Protein AF-A0A084D9W0-F1 (afdb_monomer)

Mean predicted aligned error: 11.13 Å

Sequence (184 aa):
MERALTLFEQAVGSVPLTELTKAKGAAFVEFLLDLARGWSRKAAANHAACVASLANVAVKVDLLERNPLDLTLDKTIGAKSREPWTDDELRRMFGHLLFSGRMAEVPHWQDVEPSDGRALLLLLLPTGARIGEIAQLRKEDFQSRNGVTVIQIPTRAVTADQCGLRWPRNADGWRLPRQRDYRL

Nearest PDB structures (foldseek):
  1zu2-assembly1_A  TM=3.748E-01  e=5.321E+00  Arabidopsis thaliana

Structure (mmCIF, N/CA/C/O backbone):
data_AF-A0A084D9W0-F1
#
_entry.id   AF-A0A084D9W0-F1
#
loop_
_atom_site.group_PDB
_atom_site.id
_atom_site.type_symbol
_atom_site.label_atom_id
_atom_site.label_alt_id
_atom_site.label_comp_id
_atom_site.label_asym_id
_atom_site.label_entity_id
_atom_site.label_seq_id
_atom_site.pdbx_PDB_ins_code
_atom_site.Cartn_x
_atom_site.Cartn_y
_atom_site.Cartn_z
_atom_site.occupancy
_atom_site.B_iso_or_equiv
_atom_site.auth_seq_id
_atom_site.auth_comp_id
_atom_site.auth_asym_id
_atom_site.auth_atom_id
_atom_site.pdbx_PDB_model_num
ATOM 1 N N . MET A 1 1 ? -1.172 -5.698 -13.749 1.00 72.50 1 MET A N 1
ATOM 2 C CA . MET A 1 1 ? -0.041 -5.767 -14.698 1.00 72.50 1 MET A CA 1
ATOM 3 C C . MET A 1 1 ? -0.309 -4.887 -15.915 1.00 72.50 1 MET A C 1
ATOM 5 O O . MET A 1 1 ? 0.472 -3.974 -16.130 1.00 72.50 1 MET A O 1
ATOM 9 N N . GLU A 1 2 ? -1.434 -5.073 -16.623 1.00 86.88 2 GLU A N 1
ATOM 10 C CA . GLU A 1 2 ? -1.825 -4.285 -17.816 1.00 86.88 2 GLU A CA 1
ATOM 11 C C . GLU A 1 2 ? -1.632 -2.777 -17.669 1.00 86.88 2 GLU A C 1
ATOM 13 O O . GLU A 1 2 ? -0.939 -2.174 -18.474 1.00 86.88 2 GLU A O 1
ATOM 18 N N . ARG A 1 3 ? -2.133 -2.173 -16.583 1.00 90.56 3 ARG A N 1
ATOM 19 C CA . ARG A 1 3 ? -1.972 -0.730 -16.352 1.00 90.56 3 ARG A CA 1
ATOM 20 C C . ARG A 1 3 ? -0.515 -0.259 -16.420 1.00 90.56 3 ARG A C 1
ATOM 22 O O . ARG A 1 3 ? -0.263 0.821 -16.929 1.00 90.56 3 ARG A O 1
ATOM 29 N N . ALA A 1 4 ? 0.439 -1.028 -15.893 1.00 91.94 4 ALA A N 1
ATOM 30 C CA . ALA A 1 4 ? 1.850 -0.642 -15.937 1.00 91.94 4 ALA A CA 1
ATOM 31 C C . ALA A 1 4 ? 2.425 -0.742 -17.359 1.00 91.94 4 ALA A C 1
ATOM 33 O O . ALA A 1 4 ? 3.245 0.090 -17.732 1.00 91.94 4 ALA A O 1
ATOM 34 N N . LEU A 1 5 ? 1.958 -1.713 -18.149 1.00 92.56 5 LEU A N 1
ATOM 35 C CA . LEU A 1 5 ? 2.341 -1.869 -19.549 1.00 92.56 5 LEU A CA 1
ATOM 36 C C . LEU A 1 5 ? 1.771 -0.737 -20.413 1.00 92.56 5 LEU A C 1
ATOM 38 O O . LEU A 1 5 ? 2.519 -0.113 -21.150 1.00 92.56 5 LEU A O 1
ATOM 42 N N . THR A 1 6 ? 0.498 -0.375 -20.228 1.00 94.56 6 THR A N 1
ATOM 43 C CA . THR A 1 6 ? -0.101 0.787 -20.906 1.00 94.56 6 THR A CA 1
ATOM 44 C C . THR A 1 6 ? 0.665 2.076 -20.603 1.00 94.56 6 THR A C 1
ATOM 46 O O . THR A 1 6 ? 0.868 2.905 -21.482 1.00 94.56 6 THR A O 1
ATOM 49 N N . LEU A 1 7 ? 1.120 2.262 -19.359 1.00 94.94 7 LEU A N 1
ATOM 50 C CA . LEU A 1 7 ? 1.946 3.417 -18.996 1.00 94.94 7 LEU A CA 1
ATOM 51 C C . LEU A 1 7 ? 3.326 3.380 -19.661 1.00 94.94 7 LEU A C 1
ATOM 53 O O . LEU A 1 7 ? 3.843 4.428 -20.033 1.00 94.94 7 LEU A O 1
ATOM 57 N N . PHE A 1 8 ? 3.914 2.195 -19.812 1.00 94.94 8 PHE A N 1
ATOM 58 C CA . PHE A 1 8 ? 5.168 2.027 -20.539 1.00 94.94 8 PHE A CA 1
ATOM 59 C C . PHE A 1 8 ? 4.998 2.395 -22.016 1.00 94.94 8 PHE A C 1
ATOM 61 O O . PHE A 1 8 ? 5.751 3.211 -22.537 1.00 94.94 8 PHE A O 1
ATOM 68 N N . GLU A 1 9 ? 3.952 1.886 -22.664 1.00 95.69 9 GLU A N 1
ATOM 69 C CA . GLU A 1 9 ? 3.641 2.196 -24.062 1.00 95.69 9 GLU A CA 1
ATOM 70 C C . GLU A 1 9 ? 3.348 3.684 -24.283 1.00 95.69 9 GLU A C 1
ATOM 72 O O . GLU A 1 9 ? 3.775 4.252 -25.283 1.00 95.69 9 GLU A O 1
ATOM 77 N N . GLN A 1 10 ? 2.689 4.352 -23.332 1.00 95.38 10 GLN A N 1
ATOM 78 C CA . GLN A 1 10 ? 2.509 5.808 -23.374 1.00 95.38 10 GLN A CA 1
ATOM 79 C C . GLN A 1 10 ? 3.839 6.568 -23.321 1.00 95.38 10 GLN A C 1
ATOM 81 O O . GLN A 1 10 ? 3.955 7.628 -23.931 1.00 95.38 10 GLN A O 1
ATOM 86 N N . ALA A 1 11 ? 4.825 6.052 -22.586 1.00 94.88 11 ALA A N 1
ATOM 87 C CA . ALA A 1 11 ? 6.114 6.708 -22.410 1.00 94.88 11 ALA A CA 1
ATOM 88 C C . ALA A 1 11 ? 7.049 6.514 -23.609 1.00 94.88 11 ALA A C 1
ATOM 90 O O . ALA A 1 11 ? 7.777 7.431 -23.979 1.00 94.88 11 ALA A O 1
ATOM 91 N N . VAL A 1 12 ? 7.069 5.312 -24.192 1.00 95.00 12 VAL A N 1
ATOM 92 C CA . VAL A 1 12 ? 8.094 4.934 -25.179 1.00 95.00 12 VAL A CA 1
ATOM 93 C C . VAL A 1 12 ? 7.566 4.426 -26.516 1.00 95.00 12 VAL A C 1
ATOM 95 O O . VAL A 1 12 ? 8.379 4.172 -27.414 1.00 95.00 12 VAL A O 1
ATOM 98 N N . GLY A 1 13 ? 6.244 4.317 -26.654 1.00 93.31 13 GLY A N 1
ATOM 99 C CA . GLY A 1 13 ? 5.554 3.685 -27.774 1.00 93.31 13 GLY A CA 1
ATOM 100 C C . GLY A 1 13 ? 5.413 2.170 -27.612 1.00 93.31 13 GLY A C 1
ATOM 101 O O . GLY A 1 13 ? 5.880 1.576 -26.640 1.00 93.31 13 GLY A O 1
ATOM 102 N N . SER A 1 14 ? 4.782 1.532 -28.599 1.00 92.19 14 SER A N 1
ATOM 103 C CA . SER A 1 14 ? 4.826 0.075 -28.736 1.00 92.19 14 SER A CA 1
ATOM 104 C C . SER A 1 14 ? 6.216 -0.322 -29.237 1.00 92.19 14 SER A C 1
ATOM 106 O O . SER A 1 14 ? 6.618 0.083 -30.326 1.00 92.19 14 SER A O 1
ATOM 108 N N . VAL A 1 15 ? 6.973 -1.048 -28.412 1.00 89.25 15 VAL A N 1
ATOM 109 C CA . VAL A 1 15 ? 8.370 -1.415 -28.682 1.00 89.25 15 VAL A CA 1
ATOM 110 C C . VAL A 1 15 ? 8.488 -2.943 -28.691 1.00 89.25 15 VAL A C 1
ATOM 112 O O . VAL A 1 15 ? 8.136 -3.571 -27.688 1.00 89.25 15 VAL A O 1
ATOM 115 N N . PRO A 1 16 ? 8.989 -3.561 -29.777 1.00 90.12 16 PRO A N 1
ATOM 116 C CA . PRO A 1 16 ? 9.318 -4.983 -29.788 1.00 90.12 16 PRO A CA 1
ATOM 117 C C . PRO A 1 16 ? 10.345 -5.325 -28.704 1.00 90.12 16 PRO A C 1
ATOM 119 O O . PRO A 1 16 ? 11.242 -4.533 -28.419 1.00 90.12 16 PRO A O 1
ATOM 122 N N . LEU A 1 17 ? 10.280 -6.532 -28.132 1.00 88.62 17 LEU A N 1
ATOM 123 C CA . LEU A 1 17 ? 11.225 -6.952 -27.083 1.00 88.62 17 LEU A CA 1
ATOM 124 C C . LEU A 1 17 ? 12.694 -6.826 -27.523 1.00 88.62 17 LEU A C 1
ATOM 126 O O . LEU A 1 17 ? 13.537 -6.423 -26.727 1.00 88.62 17 LEU A O 1
ATOM 130 N N . THR A 1 18 ? 12.989 -7.089 -28.796 1.00 87.94 18 THR A N 1
ATOM 131 C CA . THR A 1 18 ? 14.333 -6.980 -29.389 1.00 87.94 18 THR A CA 1
ATOM 132 C C . THR A 1 18 ? 14.891 -5.556 -29.410 1.00 87.94 18 THR A C 1
ATOM 134 O O . THR A 1 18 ? 16.100 -5.375 -29.508 1.00 87.94 18 THR A O 1
ATOM 137 N N . GLU A 1 19 ? 14.032 -4.542 -29.304 1.00 91.19 19 GLU A N 1
ATOM 138 C CA . GLU A 1 19 ? 14.396 -3.119 -29.320 1.00 91.19 19 GLU A CA 1
ATOM 139 C C . GLU A 1 19 ? 14.356 -2.488 -27.920 1.00 91.19 19 GLU A C 1
ATOM 141 O O . GLU A 1 19 ? 14.479 -1.270 -27.748 1.00 91.19 19 GLU A O 1
ATOM 146 N N . LEU A 1 20 ? 14.187 -3.313 -26.886 1.00 92.94 20 LEU A N 1
ATOM 147 C CA . LEU A 1 20 ? 14.178 -2.859 -25.510 1.00 92.94 20 LEU A CA 1
ATOM 148 C C . LEU A 1 20 ? 15.593 -2.423 -25.101 1.00 92.94 20 LEU A C 1
ATOM 150 O O . LEU A 1 20 ? 16.541 -3.206 -25.102 1.00 92.94 20 LEU A O 1
ATOM 154 N N . THR A 1 21 ? 15.745 -1.156 -24.718 1.00 94.25 21 THR A N 1
ATOM 155 C CA . THR A 1 21 ? 17.044 -0.589 -24.332 1.00 94.25 21 THR A CA 1
ATOM 156 C C . THR A 1 21 ? 16.983 0.118 -22.985 1.00 94.25 21 THR A C 1
ATOM 158 O O . THR A 1 21 ? 15.919 0.530 -22.516 1.00 94.25 21 THR A O 1
ATOM 161 N N . LYS A 1 22 ? 18.160 0.340 -22.388 1.00 93.94 22 LYS A N 1
ATOM 162 C CA . LYS A 1 22 ? 18.320 1.169 -21.183 1.00 93.94 22 LYS A CA 1
ATOM 163 C C . LYS A 1 22 ? 17.725 2.568 -21.359 1.00 93.94 22 LYS A C 1
ATOM 165 O O . LYS A 1 22 ? 17.104 3.078 -20.435 1.00 93.94 22 LYS A O 1
ATOM 170 N N . ALA A 1 23 ? 17.862 3.159 -22.549 1.00 93.50 23 ALA A N 1
ATOM 171 C CA . ALA A 1 23 ? 17.319 4.481 -22.857 1.00 93.50 23 ALA A CA 1
ATOM 172 C C . ALA A 1 23 ? 15.785 4.508 -22.793 1.00 93.50 23 ALA A C 1
ATOM 174 O O . ALA A 1 23 ? 15.208 5.452 -22.261 1.00 93.50 23 ALA A O 1
ATOM 175 N N . LYS A 1 24 ? 15.114 3.446 -23.258 1.00 94.38 24 LYS A N 1
ATOM 176 C CA . LYS A 1 24 ? 13.657 3.308 -23.105 1.00 94.38 24 LYS A CA 1
ATOM 177 C C . LYS A 1 24 ? 13.259 3.147 -21.634 1.00 94.38 24 LYS A C 1
ATOM 179 O O . LYS A 1 24 ? 12.267 3.723 -21.202 1.00 94.38 24 LYS A O 1
ATOM 184 N N . GLY A 1 25 ? 14.060 2.429 -20.846 1.00 94.12 25 GLY A N 1
ATOM 185 C CA . GLY A 1 25 ? 13.871 2.359 -19.396 1.00 94.12 25 GLY A CA 1
ATOM 186 C C . GLY A 1 25 ? 13.989 3.722 -18.707 1.00 94.12 25 GLY A C 1
ATOM 187 O O . GLY A 1 25 ? 13.122 4.078 -17.913 1.00 94.12 25 GLY A O 1
ATOM 188 N N . ALA A 1 26 ? 15.005 4.510 -19.064 1.00 94.06 26 ALA A N 1
ATOM 189 C CA . ALA A 1 26 ? 15.199 5.862 -18.545 1.00 94.06 26 ALA A CA 1
ATOM 190 C C . ALA A 1 26 ? 14.036 6.796 -18.921 1.00 94.06 26 ALA A C 1
ATOM 192 O O . ALA A 1 26 ? 13.474 7.442 -18.041 1.00 94.06 26 ALA A O 1
ATOM 193 N N . ALA A 1 27 ? 13.602 6.783 -20.185 1.00 95.12 27 ALA A N 1
ATOM 194 C CA . ALA A 1 27 ? 12.445 7.556 -20.638 1.00 95.12 27 ALA A CA 1
ATOM 195 C C . ALA A 1 27 ? 11.161 7.174 -19.881 1.00 95.12 27 ALA A C 1
ATOM 197 O O . ALA A 1 27 ? 10.364 8.036 -19.515 1.00 95.12 27 ALA A O 1
ATOM 198 N N . PHE A 1 28 ? 10.971 5.885 -19.582 1.00 96.06 28 PHE A N 1
ATOM 199 C CA . PHE A 1 28 ? 9.852 5.451 -18.753 1.00 96.06 28 PHE A CA 1
ATOM 200 C C . PHE A 1 28 ? 9.968 5.940 -17.306 1.00 96.06 28 PHE A C 1
ATOM 202 O O . PHE A 1 28 ? 8.976 6.373 -16.726 1.00 96.06 28 PHE A O 1
ATOM 209 N N . VAL A 1 29 ? 11.163 5.913 -16.714 1.00 95.00 29 VAL A N 1
ATOM 210 C CA . VAL A 1 29 ? 11.396 6.481 -15.381 1.00 95.00 29 VAL A CA 1
ATOM 211 C C . VAL A 1 29 ? 11.076 7.976 -15.356 1.00 95.00 29 VAL A C 1
ATOM 213 O O . VAL A 1 29 ? 10.334 8.409 -14.479 1.00 95.00 29 VAL A O 1
ATOM 216 N N . GLU A 1 30 ? 11.572 8.752 -16.318 1.00 94.06 30 GLU A N 1
ATOM 217 C CA . GLU A 1 30 ? 11.273 10.184 -16.433 1.00 94.06 30 GLU A CA 1
ATOM 218 C C . GLU A 1 30 ? 9.766 10.427 -16.549 1.00 94.06 30 GLU A C 1
ATOM 220 O O . GLU A 1 30 ? 9.204 11.220 -15.795 1.00 94.06 30 GLU A O 1
ATOM 225 N N . PHE A 1 31 ? 9.089 9.651 -17.397 1.00 95.06 31 PHE A N 1
ATOM 226 C CA . PHE A 1 31 ? 7.637 9.689 -17.544 1.00 95.06 31 PHE A CA 1
ATOM 227 C C . PHE A 1 31 ? 6.884 9.385 -16.238 1.00 95.06 31 PHE A C 1
ATOM 229 O O . PHE A 1 31 ? 5.865 10.010 -15.943 1.00 95.06 31 PHE A O 1
ATOM 236 N N . LEU A 1 32 ? 7.360 8.430 -15.433 1.00 94.19 32 LEU A N 1
ATOM 237 C CA . LEU A 1 32 ? 6.749 8.099 -14.142 1.00 94.19 32 LEU A CA 1
ATOM 238 C C . LEU A 1 32 ? 6.979 9.179 -13.074 1.00 94.19 32 LEU A C 1
ATOM 240 O O . LEU A 1 32 ? 6.211 9.253 -12.111 1.00 94.19 32 LEU A O 1
ATOM 244 N N . LEU A 1 33 ? 8.047 9.964 -13.207 1.00 93.12 33 LEU A N 1
ATOM 245 C CA . LEU A 1 33 ? 8.454 10.989 -12.246 1.00 93.12 33 LEU A CA 1
ATOM 246 C C . LEU A 1 33 ? 7.969 12.397 -12.602 1.00 93.12 33 LEU A C 1
ATOM 248 O O . LEU A 1 33 ? 8.174 13.313 -11.803 1.00 93.12 33 LEU A O 1
ATOM 252 N N . ASP A 1 34 ? 7.317 12.564 -13.752 1.00 93.25 34 ASP A N 1
ATOM 253 C CA . ASP A 1 34 ? 6.699 13.821 -14.156 1.00 93.25 34 ASP A CA 1
ATOM 254 C C . ASP A 1 34 ? 5.694 14.309 -13.096 1.00 93.25 34 ASP A C 1
ATOM 256 O O . ASP A 1 34 ? 4.704 13.642 -12.761 1.00 93.25 34 ASP A O 1
ATOM 260 N N . LEU A 1 35 ? 5.954 15.511 -12.574 1.00 86.81 35 LEU A N 1
ATOM 261 C CA . LEU A 1 35 ? 5.146 16.162 -11.548 1.00 86.81 35 LEU A CA 1
ATOM 262 C C . LEU A 1 35 ? 3.701 16.391 -12.007 1.00 86.81 35 LEU A C 1
ATOM 264 O O . LEU A 1 35 ? 2.795 16.328 -11.174 1.00 86.81 35 LEU A O 1
ATOM 268 N N . ALA A 1 36 ? 3.463 16.581 -13.310 1.00 90.44 36 ALA A N 1
ATOM 269 C CA . ALA A 1 36 ? 2.123 16.768 -13.862 1.00 90.44 36 ALA A CA 1
ATOM 270 C C . ALA A 1 36 ? 1.210 15.548 -13.640 1.00 90.44 36 ALA A C 1
ATOM 272 O O . ALA A 1 36 ? -0.013 15.682 -13.627 1.00 90.44 36 ALA A O 1
ATOM 273 N N . ARG A 1 37 ? 1.781 14.354 -13.413 1.00 88.25 37 ARG A N 1
ATOM 274 C CA . ARG A 1 37 ? 1.016 13.121 -13.150 1.00 88.25 37 ARG A CA 1
ATOM 275 C C . ARG A 1 37 ? 0.618 12.946 -11.684 1.00 88.25 37 ARG A C 1
ATOM 277 O O . ARG A 1 37 ? -0.226 12.101 -11.384 1.00 88.25 37 ARG A O 1
ATOM 284 N N . GLY A 1 38 ? 1.221 13.710 -10.769 1.00 87.75 38 GLY A N 1
ATOM 285 C CA . GLY A 1 38 ? 0.853 13.737 -9.350 1.00 87.75 38 GLY A CA 1
ATOM 286 C C . GLY A 1 38 ? 1.058 12.418 -8.592 1.00 87.75 38 GLY A C 1
ATOM 287 O O . GLY A 1 38 ? 0.421 12.188 -7.563 1.00 87.75 38 GLY A O 1
ATOM 288 N N . TRP A 1 39 ? 1.909 11.514 -9.082 1.00 89.00 39 TRP A N 1
ATOM 289 C CA . TRP A 1 39 ? 2.148 10.231 -8.422 1.00 89.00 39 TRP A CA 1
ATOM 290 C C . TRP A 1 39 ? 3.143 10.341 -7.272 1.00 89.00 39 TRP A C 1
ATOM 292 O O . TRP A 1 39 ? 4.157 11.030 -7.344 1.00 89.00 39 TRP A O 1
ATOM 302 N N . SER A 1 40 ? 2.893 9.571 -6.210 1.00 89.50 40 SER A N 1
ATOM 303 C CA . SER A 1 40 ? 3.926 9.337 -5.200 1.00 89.50 40 SER A CA 1
ATOM 304 C C . SER A 1 40 ? 5.075 8.514 -5.788 1.00 89.50 40 SER A C 1
ATOM 306 O O . SER A 1 40 ? 4.860 7.641 -6.635 1.00 89.50 40 SER A O 1
ATOM 308 N N . ARG A 1 41 ? 6.289 8.703 -5.259 1.00 90.44 41 ARG A N 1
ATOM 309 C CA . ARG A 1 41 ? 7.472 7.902 -5.626 1.00 90.44 41 ARG A CA 1
ATOM 310 C C . ARG A 1 41 ? 7.233 6.402 -5.464 1.00 90.44 41 ARG A C 1
ATOM 312 O O . ARG A 1 41 ? 7.634 5.615 -6.315 1.00 90.44 41 ARG A O 1
ATOM 319 N N . LYS A 1 42 ? 6.495 6.001 -4.424 1.00 90.56 42 LYS A N 1
ATOM 320 C CA . LYS A 1 42 ? 6.080 4.607 -4.217 1.00 90.56 42 LYS A CA 1
ATOM 321 C C . LYS A 1 42 ? 5.193 4.087 -5.352 1.00 90.56 42 LYS A C 1
ATOM 323 O O . LYS A 1 42 ? 5.390 2.959 -5.795 1.00 90.56 42 LYS A O 1
ATOM 328 N N . ALA A 1 43 ? 4.225 4.881 -5.812 1.00 91.44 43 ALA A N 1
ATOM 329 C CA . ALA A 1 43 ? 3.338 4.489 -6.906 1.00 91.44 43 ALA A CA 1
ATOM 330 C C . ALA A 1 43 ? 4.109 4.341 -8.228 1.00 91.44 43 ALA A C 1
ATOM 332 O O . ALA A 1 43 ? 4.000 3.299 -8.874 1.00 91.44 43 ALA A O 1
ATOM 333 N N . ALA A 1 44 ? 4.956 5.317 -8.566 1.00 93.25 44 ALA A N 1
ATOM 334 C CA . ALA A 1 44 ? 5.862 5.246 -9.714 1.00 93.25 44 ALA A CA 1
ATOM 335 C C . ALA A 1 44 ? 6.742 3.984 -9.658 1.00 93.25 44 ALA A C 1
ATOM 337 O O . ALA A 1 44 ? 6.756 3.179 -10.588 1.00 93.25 44 ALA A O 1
ATOM 338 N N . ALA A 1 45 ? 7.393 3.738 -8.520 1.00 92.88 45 ALA A N 1
ATOM 339 C CA . ALA A 1 45 ? 8.265 2.583 -8.338 1.00 92.88 45 ALA A CA 1
ATOM 340 C C . ALA A 1 45 ? 7.536 1.233 -8.428 1.00 92.88 45 ALA A C 1
ATOM 342 O O . ALA A 1 45 ? 8.126 0.244 -8.858 1.00 92.88 45 ALA A O 1
ATOM 343 N N . ASN A 1 46 ? 6.258 1.169 -8.049 1.00 92.88 46 ASN A N 1
ATOM 344 C CA . ASN A 1 46 ? 5.451 -0.035 -8.236 1.00 92.88 46 ASN A CA 1
ATOM 345 C C . ASN A 1 46 ? 5.158 -0.299 -9.723 1.00 92.88 46 ASN A C 1
ATOM 347 O O . ASN A 1 46 ? 5.233 -1.447 -10.154 1.00 92.88 46 ASN A O 1
ATOM 351 N N . HIS A 1 47 ? 4.873 0.740 -10.517 1.00 94.12 47 HIS A N 1
ATOM 352 C CA . HIS A 1 47 ? 4.695 0.598 -11.967 1.00 94.12 47 HIS A CA 1
ATOM 353 C C . HIS A 1 47 ? 5.993 0.168 -12.661 1.00 94.12 47 HIS A C 1
ATOM 355 O O . HIS A 1 47 ? 5.983 -0.795 -13.429 1.00 94.12 47 HIS A O 1
ATOM 361 N N . ALA A 1 48 ? 7.111 0.811 -12.320 1.00 94.44 48 ALA A N 1
ATOM 362 C CA . ALA A 1 48 ? 8.451 0.431 -12.759 1.00 94.44 48 ALA A CA 1
ATOM 363 C C . ALA A 1 48 ? 8.775 -1.043 -12.457 1.00 94.44 48 ALA A C 1
ATOM 365 O O . ALA A 1 48 ? 9.176 -1.792 -13.348 1.00 94.44 48 ALA A O 1
ATOM 366 N N . ALA A 1 49 ? 8.527 -1.495 -11.223 1.00 94.19 49 ALA A N 1
ATOM 367 C CA . ALA A 1 49 ? 8.789 -2.873 -10.816 1.00 94.19 49 ALA A CA 1
ATOM 368 C C . ALA A 1 49 ? 7.968 -3.904 -11.610 1.00 94.19 49 ALA A C 1
ATOM 370 O O . ALA A 1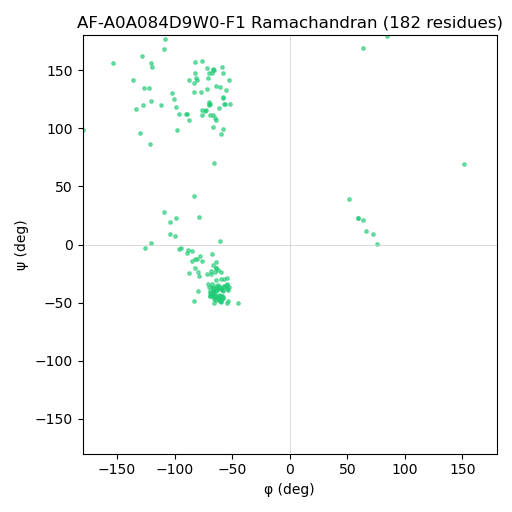 49 ? 8.484 -4.978 -11.923 1.00 94.19 49 ALA A O 1
ATOM 371 N N . CYS A 1 50 ? 6.715 -3.594 -11.970 1.00 93.94 50 CYS A N 1
ATOM 372 C CA . CYS A 1 50 ? 5.910 -4.470 -12.826 1.00 93.94 50 CYS A CA 1
ATOM 373 C C . CYS A 1 50 ? 6.557 -4.665 -14.205 1.00 93.94 50 CYS A C 1
ATOM 375 O O . CYS A 1 50 ? 6.698 -5.802 -14.649 1.00 93.94 50 CYS A O 1
ATOM 377 N N . VAL A 1 51 ? 6.992 -3.582 -14.855 1.00 95.00 51 VAL A N 1
ATOM 378 C CA . VAL A 1 51 ? 7.627 -3.648 -16.184 1.00 95.00 51 VAL A CA 1
ATOM 379 C C . VAL A 1 51 ? 8.976 -4.367 -16.116 1.00 95.00 51 VAL A C 1
ATOM 381 O O . VAL A 1 51 ? 9.234 -5.267 -16.914 1.00 95.00 51 VAL A O 1
ATOM 384 N N . ALA A 1 52 ? 9.805 -4.056 -15.115 1.00 94.06 52 ALA A N 1
ATOM 385 C CA . ALA A 1 52 ? 11.072 -4.754 -14.900 1.00 94.06 52 ALA A CA 1
ATOM 386 C C . ALA A 1 52 ? 10.865 -6.263 -14.679 1.00 9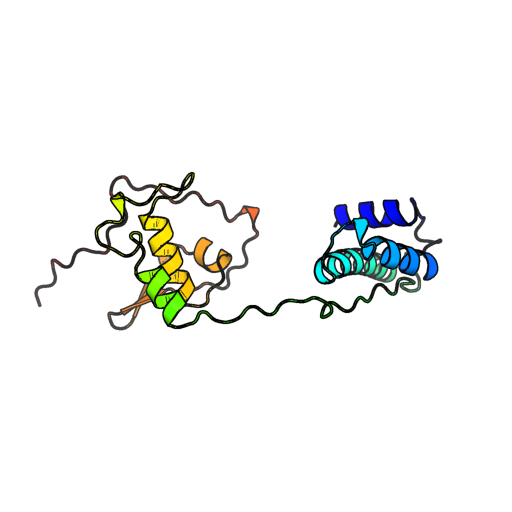4.06 52 ALA A C 1
ATOM 388 O O . ALA A 1 52 ? 11.633 -7.080 -15.183 1.00 94.06 52 ALA A O 1
ATOM 389 N N . SER A 1 53 ? 9.801 -6.647 -13.965 1.00 93.81 53 SER A N 1
ATOM 390 C CA . SER A 1 53 ? 9.463 -8.056 -13.737 1.00 93.81 53 SER A CA 1
ATOM 391 C C . SER A 1 53 ? 9.076 -8.778 -15.028 1.00 93.81 53 SER A C 1
ATOM 393 O O . SER A 1 53 ? 9.471 -9.926 -15.205 1.00 93.81 53 SER A O 1
ATOM 395 N N . LEU A 1 54 ? 8.366 -8.119 -15.950 1.00 93.00 54 LEU A N 1
ATOM 396 C CA . LEU A 1 54 ? 8.0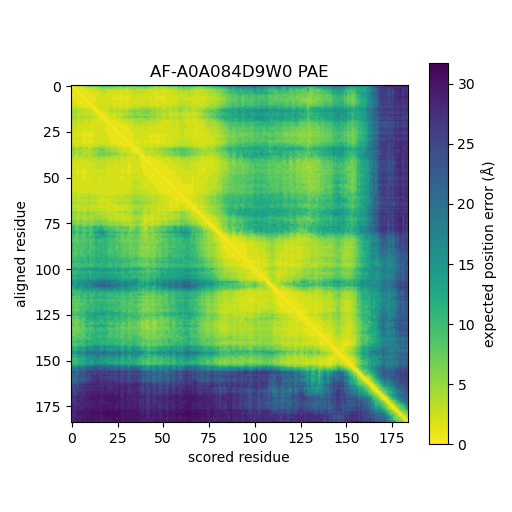48 -8.691 -17.264 1.00 93.00 54 LEU A CA 1
ATOM 397 C C . LEU A 1 54 ? 9.309 -8.921 -18.103 1.00 93.00 54 LEU A C 1
ATOM 399 O O . LEU A 1 54 ? 9.476 -10.002 -18.660 1.00 93.00 54 LEU A O 1
ATOM 403 N N . ALA A 1 55 ? 10.231 -7.955 -18.131 1.00 93.50 55 ALA A N 1
ATOM 404 C CA . ALA A 1 55 ? 11.512 -8.124 -18.818 1.00 93.50 55 ALA A CA 1
ATOM 405 C C . ALA A 1 55 ? 12.351 -9.258 -18.195 1.00 93.50 55 ALA A C 1
ATOM 407 O O . ALA A 1 55 ? 12.952 -10.049 -18.916 1.00 93.50 55 ALA A O 1
ATOM 408 N N . ASN A 1 56 ? 12.325 -9.416 -16.867 1.00 95.00 56 ASN A N 1
ATOM 409 C CA . ASN A 1 56 ? 12.953 -10.561 -16.197 1.00 95.00 56 ASN A CA 1
ATOM 410 C C . ASN A 1 56 ? 12.300 -11.903 -16.568 1.00 95.00 56 ASN A C 1
ATOM 412 O O . ASN A 1 56 ? 12.997 -12.910 -16.659 1.00 95.00 56 ASN A O 1
ATOM 416 N N . VAL A 1 57 ? 10.980 -11.945 -16.773 1.00 95.00 57 VAL A N 1
ATOM 417 C CA . VAL A 1 57 ? 10.301 -13.150 -17.276 1.00 95.00 57 VAL A CA 1
ATOM 418 C C . VAL A 1 57 ? 10.735 -13.447 -18.708 1.00 95.00 57 VAL A C 1
ATOM 420 O O . VAL A 1 57 ? 11.065 -14.592 -18.982 1.00 95.00 57 VAL A O 1
ATOM 423 N N . ALA A 1 58 ? 10.814 -12.441 -19.584 1.00 94.06 58 ALA A N 1
ATOM 424 C CA . ALA A 1 58 ? 11.291 -12.609 -20.958 1.00 94.06 58 ALA A CA 1
ATOM 425 C C . ALA A 1 58 ? 12.713 -13.194 -21.018 1.00 94.06 58 ALA A C 1
ATOM 427 O O . ALA A 1 58 ? 12.984 -14.035 -21.867 1.00 94.06 58 ALA A O 1
ATOM 428 N N . VAL A 1 59 ? 13.588 -12.827 -20.076 1.00 95.94 59 VAL A N 1
ATOM 429 C CA . VAL A 1 59 ? 14.906 -13.466 -19.931 1.00 95.94 59 VAL A CA 1
ATOM 430 C C . VAL A 1 59 ? 14.790 -14.938 -19.537 1.00 95.94 59 VAL A C 1
ATOM 432 O O . VAL A 1 59 ? 15.457 -15.784 -20.111 1.00 95.94 59 VAL A O 1
ATOM 435 N N . LYS A 1 60 ? 13.917 -15.272 -18.580 1.00 96.12 60 LYS A N 1
ATOM 436 C CA . LYS A 1 60 ? 13.724 -16.661 -18.118 1.00 96.12 60 LYS A CA 1
ATOM 437 C C . LYS A 1 60 ? 13.148 -17.601 -19.176 1.00 96.12 60 LYS A C 1
ATOM 439 O O . LYS A 1 60 ? 13.279 -18.808 -19.017 1.00 96.12 60 LYS A O 1
ATOM 444 N N . VAL A 1 61 ? 12.451 -17.062 -20.173 1.00 96.75 61 VAL A N 1
ATOM 445 C CA . VAL A 1 61 ? 11.877 -17.831 -21.287 1.00 96.75 61 VAL A CA 1
ATOM 446 C C . VAL A 1 61 ? 12.680 -17.663 -22.580 1.00 96.75 61 VAL A C 1
ATOM 448 O O . VAL A 1 61 ? 12.143 -17.888 -23.660 1.00 96.75 61 VAL A O 1
ATOM 451 N N . ASP A 1 62 ? 13.936 -17.218 -22.472 1.00 94.88 62 ASP A N 1
ATOM 452 C CA . ASP A 1 62 ? 14.891 -17.081 -23.578 1.00 94.88 62 ASP A CA 1
ATOM 453 C C . ASP A 1 62 ? 14.440 -16.144 -24.718 1.00 94.88 62 ASP A C 1
ATOM 455 O O . ASP A 1 62 ? 14.938 -16.214 -25.840 1.00 94.88 62 ASP A O 1
ATOM 459 N N . LEU A 1 63 ? 13.520 -15.214 -24.437 1.00 93.94 63 LEU A N 1
ATOM 460 C CA . LEU A 1 63 ? 13.136 -14.142 -25.367 1.00 93.94 63 LEU A CA 1
ATOM 461 C C . LEU A 1 63 ? 14.113 -12.959 -25.323 1.00 93.94 63 LEU A C 1
ATOM 463 O O . LEU A 1 63 ? 14.153 -12.151 -26.249 1.00 93.94 63 LEU A O 1
ATOM 467 N N . LEU A 1 64 ? 14.875 -12.836 -24.234 1.00 93.75 64 LEU A N 1
ATOM 468 C CA . LEU A 1 64 ? 15.939 -11.855 -24.051 1.00 93.75 64 LEU A CA 1
ATOM 469 C C . LEU A 1 64 ? 17.156 -12.535 -23.429 1.00 93.75 64 LEU A C 1
ATOM 471 O O . LEU A 1 64 ? 17.022 -13.320 -22.502 1.00 93.75 64 LEU A O 1
ATOM 475 N N . GLU A 1 65 ? 18.355 -12.153 -23.855 1.00 92.94 65 GLU A N 1
ATOM 476 C CA . GLU A 1 65 ? 19.593 -12.631 -23.222 1.00 92.94 65 GLU A CA 1
ATOM 477 C C . GLU A 1 65 ? 19.778 -12.039 -21.811 1.00 92.94 65 GLU A C 1
ATOM 479 O O . GLU A 1 65 ? 20.260 -12.691 -20.888 1.00 92.94 65 GLU A O 1
ATOM 484 N N . ARG A 1 66 ? 19.379 -10.774 -21.626 1.00 93.44 66 ARG A N 1
ATOM 485 C CA . ARG A 1 66 ? 19.461 -10.050 -20.350 1.00 93.44 66 ARG A CA 1
ATOM 486 C C . ARG A 1 66 ? 18.399 -8.964 -20.266 1.00 93.44 66 ARG A C 1
ATOM 488 O O . ARG A 1 66 ? 17.982 -8.432 -21.290 1.00 93.44 66 ARG A O 1
ATOM 495 N N . ASN A 1 67 ? 18.022 -8.572 -19.049 1.00 93.69 67 ASN A N 1
ATOM 496 C CA . ASN A 1 67 ? 17.089 -7.469 -18.844 1.00 93.69 67 ASN A CA 1
ATOM 497 C C . ASN A 1 67 ? 17.813 -6.123 -19.063 1.00 93.69 67 ASN A C 1
ATOM 499 O O . ASN A 1 67 ? 18.734 -5.802 -18.306 1.00 93.69 67 ASN A O 1
ATOM 503 N N . PRO A 1 68 ? 17.427 -5.323 -20.073 1.00 92.75 68 PRO A N 1
ATOM 504 C CA . PRO A 1 68 ? 18.058 -4.038 -20.343 1.00 92.75 68 PRO A CA 1
ATOM 505 C C . PRO A 1 68 ? 17.478 -2.891 -19.501 1.00 92.75 68 PRO A C 1
ATOM 507 O O . PRO A 1 68 ? 17.987 -1.779 -19.596 1.00 92.75 68 PRO A O 1
ATOM 510 N N . LEU A 1 69 ? 16.420 -3.110 -18.714 1.00 92.88 69 LEU A N 1
ATOM 511 C CA . LEU A 1 69 ? 15.722 -2.068 -17.963 1.00 92.88 69 LEU A CA 1
ATOM 512 C C . LEU A 1 69 ? 16.228 -1.982 -16.517 1.00 92.88 69 LEU A C 1
ATOM 514 O O . LEU A 1 69 ? 15.950 -2.862 -15.704 1.00 92.88 69 LEU A O 1
ATOM 518 N N . ASP A 1 70 ? 16.893 -0.879 -16.177 1.00 86.25 70 ASP A N 1
ATOM 519 C CA . ASP A 1 70 ? 17.120 -0.485 -14.784 1.00 86.25 70 ASP A CA 1
ATOM 520 C C . ASP A 1 70 ? 16.064 0.548 -14.384 1.00 86.25 70 ASP A C 1
ATOM 522 O O . ASP A 1 70 ? 16.152 1.721 -14.740 1.00 86.25 70 ASP A O 1
ATOM 526 N N . LEU A 1 71 ? 15.012 0.081 -13.709 1.00 90.94 71 LEU A N 1
ATOM 527 C CA . LEU A 1 71 ? 13.869 0.907 -13.299 1.00 90.94 71 LEU A CA 1
ATOM 528 C C . LEU A 1 71 ? 13.853 1.139 -11.784 1.00 90.94 71 LEU A C 1
ATOM 530 O O . LEU A 1 71 ? 12.792 1.275 -11.168 1.00 90.94 71 LEU A O 1
ATOM 534 N N . THR A 1 72 ? 15.030 1.126 -11.161 1.00 88.31 72 THR A N 1
ATOM 535 C CA . THR A 1 72 ? 15.156 1.306 -9.719 1.00 88.31 72 THR A CA 1
ATOM 536 C C . THR A 1 72 ? 14.823 2.747 -9.343 1.00 88.31 72 THR A C 1
ATOM 538 O O . THR A 1 72 ? 15.438 3.694 -9.821 1.00 88.31 72 THR A O 1
ATOM 541 N N . LEU A 1 73 ? 13.839 2.917 -8.462 1.00 89.69 73 LEU A N 1
ATOM 542 C CA . LEU A 1 73 ? 13.431 4.215 -7.935 1.00 89.69 73 LEU A CA 1
ATOM 543 C C . LEU A 1 73 ? 13.536 4.215 -6.415 1.00 89.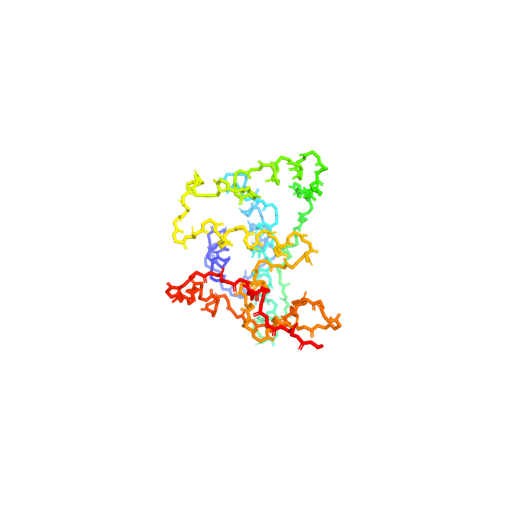69 73 LEU A C 1
ATOM 545 O O . LEU A 1 73 ? 13.046 3.292 -5.758 1.00 89.69 73 LEU A O 1
ATOM 549 N N . ASP A 1 74 ? 14.110 5.283 -5.861 1.00 87.12 74 ASP A N 1
ATOM 550 C CA . ASP A 1 74 ? 14.098 5.505 -4.420 1.00 87.12 74 ASP A CA 1
ATOM 551 C C . ASP A 1 74 ? 12.673 5.840 -3.951 1.00 87.12 74 ASP A C 1
ATOM 553 O O . ASP A 1 74 ? 12.093 6.883 -4.274 1.00 87.12 74 ASP A O 1
ATOM 557 N N . LYS A 1 75 ? 12.094 4.903 -3.197 1.00 88.69 75 LYS A N 1
ATOM 558 C CA . LYS A 1 75 ? 10.726 4.978 -2.667 1.00 88.69 75 LYS A CA 1
ATOM 559 C C . LYS A 1 75 ? 10.639 5.803 -1.385 1.00 88.69 75 LYS A C 1
ATOM 561 O O . LYS A 1 75 ? 9.524 6.080 -0.947 1.00 88.69 75 LYS A O 1
ATOM 566 N N . THR A 1 76 ? 11.773 6.132 -0.766 1.00 84.88 76 THR A N 1
ATOM 567 C CA . THR A 1 76 ? 11.830 6.850 0.516 1.00 84.88 76 THR A CA 1
ATOM 568 C C . THR A 1 76 ? 11.592 8.348 0.341 1.00 84.88 76 THR A C 1
ATOM 570 O O . THR A 1 76 ? 11.033 8.996 1.225 1.00 84.88 76 THR A O 1
ATOM 573 N N . ILE A 1 77 ? 11.912 8.893 -0.836 1.00 84.88 77 ILE A N 1
ATOM 574 C CA . ILE A 1 77 ? 11.708 10.305 -1.162 1.00 84.88 77 ILE A CA 1
ATOM 575 C C . ILE A 1 77 ? 10.213 10.648 -1.100 1.00 84.88 77 ILE A C 1
ATOM 577 O O . ILE A 1 77 ? 9.394 10.119 -1.856 1.00 84.88 77 ILE A O 1
ATOM 581 N N . GLY A 1 78 ? 9.852 11.557 -0.192 1.00 79.88 78 GLY A N 1
ATOM 582 C CA . GLY A 1 78 ? 8.468 11.989 0.020 1.00 79.88 78 GLY A CA 1
ATOM 583 C C . GLY A 1 78 ? 7.576 10.949 0.709 1.00 79.88 78 GLY A C 1
ATOM 584 O O . GLY A 1 78 ? 6.359 11.141 0.778 1.00 79.88 78 GLY A O 1
ATOM 585 N N . ALA A 1 79 ? 8.143 9.851 1.220 1.00 83.06 79 ALA A N 1
ATOM 586 C CA . ALA A 1 79 ? 7.402 8.900 2.033 1.00 83.06 79 ALA A CA 1
ATOM 587 C C . ALA A 1 79 ? 7.066 9.535 3.389 1.00 83.06 79 ALA A C 1
ATOM 589 O O . ALA A 1 79 ? 7.949 9.933 4.143 1.00 83.06 79 ALA A O 1
ATOM 590 N N . LYS A 1 80 ? 5.772 9.621 3.707 1.00 84.69 80 LYS A N 1
ATOM 591 C CA . LYS A 1 80 ? 5.319 10.026 5.041 1.00 84.69 80 LYS A CA 1
ATOM 592 C C . LYS A 1 80 ? 5.343 8.819 5.974 1.00 84.69 80 LYS A C 1
ATOM 594 O O . LYS A 1 80 ? 4.803 7.765 5.625 1.00 84.69 80 LYS A O 1
ATOM 599 N N . SER A 1 81 ? 5.934 8.999 7.152 1.00 83.00 81 SER A N 1
ATOM 600 C CA . SER A 1 81 ? 5.749 8.081 8.276 1.00 83.00 81 SER A CA 1
ATOM 601 C C . SER A 1 81 ? 4.306 8.169 8.774 1.00 83.00 81 SER A C 1
ATOM 603 O O . SER A 1 81 ? 3.664 9.218 8.673 1.00 83.00 81 SER A O 1
ATOM 605 N N . ARG A 1 82 ? 3.776 7.047 9.263 1.00 85.44 82 ARG A N 1
ATOM 606 C CA . ARG A 1 82 ? 2.516 7.022 10.005 1.00 85.44 82 ARG A CA 1
ATOM 607 C C . ARG A 1 82 ? 2.881 6.996 11.476 1.00 85.44 82 ARG A C 1
ATOM 609 O O . ARG A 1 82 ? 3.510 6.036 11.912 1.00 85.44 82 ARG A O 1
ATOM 616 N N . GLU A 1 83 ? 2.475 8.025 12.201 1.00 89.50 83 GLU A N 1
ATOM 617 C CA . GLU A 1 83 ? 2.718 8.098 13.635 1.00 89.50 83 GLU A CA 1
ATOM 618 C C . GLU A 1 83 ? 1.659 7.299 14.407 1.00 89.50 83 GLU A C 1
ATOM 620 O O . GLU A 1 83 ? 0.512 7.192 13.950 1.00 89.50 83 GLU A O 1
ATOM 625 N N . PRO A 1 84 ? 2.027 6.703 15.554 1.00 89.81 84 PRO A N 1
ATOM 626 C CA . PRO A 1 84 ? 1.059 6.128 16.475 1.00 89.81 84 PRO A CA 1
ATOM 627 C C . PRO A 1 84 ? 0.057 7.179 16.960 1.00 89.81 84 PRO A C 1
ATOM 629 O O . PRO A 1 84 ? 0.378 8.363 17.054 1.00 89.81 84 PRO A O 1
ATOM 632 N N . TRP A 1 85 ? -1.141 6.725 17.324 1.00 91.62 85 TRP A N 1
ATOM 633 C CA . TRP A 1 85 ? -2.120 7.578 17.991 1.00 91.62 85 TRP A CA 1
ATOM 634 C C . TRP A 1 85 ? -1.601 8.029 19.356 1.00 91.62 85 TRP A C 1
ATOM 636 O O . TRP A 1 85 ? -1.088 7.223 20.134 1.00 91.62 85 TRP A O 1
ATOM 646 N N . THR A 1 86 ? -1.787 9.306 19.660 1.00 94.38 86 THR A N 1
ATOM 647 C CA . THR A 1 86 ? -1.555 9.863 20.993 1.00 94.38 86 THR A CA 1
ATOM 648 C C . THR A 1 86 ? -2.686 9.489 21.952 1.00 94.38 86 THR A C 1
ATOM 650 O O . THR A 1 86 ? -3.822 9.240 21.541 1.00 94.38 86 THR A O 1
ATOM 653 N N . ASP A 1 87 ? -2.410 9.523 23.257 1.00 95.00 87 ASP A N 1
ATOM 654 C CA . ASP A 1 87 ? -3.427 9.282 24.289 1.00 95.00 87 ASP A CA 1
ATOM 655 C C . ASP A 1 87 ? -4.628 10.229 24.168 1.00 95.00 87 ASP A C 1
ATOM 657 O O . ASP A 1 87 ? -5.764 9.832 24.426 1.00 95.00 87 ASP A O 1
ATOM 661 N N . ASP A 1 88 ? -4.397 11.486 23.779 1.00 96.50 88 ASP A N 1
ATOM 662 C CA . ASP A 1 88 ? -5.468 12.467 23.603 1.00 96.50 88 ASP A CA 1
ATOM 663 C C . ASP A 1 88 ? -6.353 12.129 22.396 1.00 96.50 88 ASP A C 1
ATOM 665 O O . ASP A 1 88 ? -7.580 12.168 22.491 1.00 96.50 88 ASP A O 1
ATOM 669 N N . GLU A 1 89 ? -5.758 11.711 21.278 1.00 94.69 89 GLU A N 1
ATOM 670 C CA . GLU A 1 89 ? -6.519 11.255 20.114 1.00 94.69 89 GLU A CA 1
ATOM 671 C C . GLU A 1 89 ? -7.316 9.985 20.422 1.00 94.69 89 GLU A C 1
ATOM 673 O O . GLU A 1 89 ? -8.487 9.897 20.047 1.00 94.69 89 GLU A O 1
ATOM 678 N N . LEU A 1 90 ? -6.734 9.036 21.164 1.00 93.44 90 LEU A N 1
ATOM 679 C CA . LEU A 1 90 ? -7.449 7.845 21.622 1.00 93.44 90 LEU A CA 1
ATOM 680 C C . LEU A 1 90 ? -8.622 8.218 22.536 1.00 93.44 90 LEU A C 1
ATOM 682 O O . LEU A 1 90 ? -9.729 7.713 22.341 1.00 93.44 90 LEU A O 1
ATOM 686 N N . ARG A 1 91 ? -8.426 9.140 23.489 1.00 94.19 91 ARG A N 1
ATOM 687 C CA . ARG A 1 91 ? -9.505 9.642 24.360 1.00 94.19 91 ARG A CA 1
ATOM 688 C C . ARG A 1 91 ? -10.629 10.282 23.554 1.00 94.19 91 ARG A C 1
ATOM 690 O O . ARG A 1 91 ? -11.794 10.000 23.823 1.00 94.19 91 ARG A O 1
ATOM 697 N N . ARG A 1 92 ? -10.308 11.104 22.552 1.00 94.38 92 ARG A N 1
ATOM 698 C CA . ARG A 1 92 ? -11.310 11.728 21.671 1.00 94.38 92 ARG A CA 1
ATOM 699 C C . ARG A 1 92 ? -12.052 10.692 20.831 1.00 94.38 92 ARG A C 1
ATOM 701 O O . ARG A 1 92 ? -13.276 10.751 20.745 1.00 94.38 92 ARG A O 1
ATOM 708 N N . MET A 1 93 ? -11.333 9.728 20.256 1.00 92.38 93 MET A N 1
ATOM 709 C CA . MET A 1 93 ? -11.919 8.647 19.463 1.00 92.38 93 MET A CA 1
ATOM 710 C C . MET A 1 93 ? -12.901 7.818 20.299 1.00 92.38 93 MET A C 1
ATOM 712 O O . MET A 1 93 ? -14.044 7.627 19.887 1.00 92.38 93 MET A O 1
ATOM 716 N N . PHE A 1 94 ? -12.496 7.382 21.495 1.00 92.25 94 PHE A N 1
ATOM 717 C CA . PHE A 1 94 ? -13.351 6.602 22.394 1.00 92.25 94 PHE A CA 1
ATOM 718 C C . PHE A 1 94 ? -14.411 7.432 23.134 1.00 92.25 94 PHE A C 1
ATOM 720 O O . PHE A 1 94 ? -15.367 6.863 23.656 1.00 92.25 94 PHE A O 1
ATOM 727 N N . GLY A 1 95 ? -14.294 8.761 23.139 1.00 92.31 95 GLY A N 1
ATOM 728 C CA . GLY A 1 95 ? -15.333 9.682 23.607 1.00 92.31 95 GLY A CA 1
ATOM 729 C C . GLY A 1 95 ? -16.475 9.902 22.604 1.00 92.31 95 GLY A C 1
ATOM 730 O O . GLY A 1 95 ? -17.487 10.507 22.955 1.00 92.31 95 GLY A O 1
ATOM 731 N N . HIS A 1 96 ? -16.341 9.421 21.363 1.00 93.69 96 HIS A N 1
ATOM 732 C CA . HIS A 1 96 ? -17.368 9.558 20.330 1.00 93.69 96 HIS A CA 1
ATOM 733 C C . HIS A 1 96 ? -18.649 8.773 20.675 1.00 93.69 96 HIS A C 1
ATOM 735 O O . HIS A 1 96 ? -18.592 7.698 21.278 1.00 93.69 96 HIS A O 1
ATOM 741 N N . LEU A 1 97 ? -19.817 9.253 20.213 1.00 93.56 97 LEU A N 1
ATOM 742 C CA . LEU A 1 97 ? -21.128 8.637 20.494 1.00 93.56 97 LEU A CA 1
ATOM 743 C C . LEU A 1 97 ? -21.194 7.150 20.104 1.00 93.56 97 LEU A C 1
ATOM 745 O O . LEU A 1 97 ? -21.883 6.378 20.771 1.00 93.56 97 LEU A O 1
ATOM 749 N N . LEU A 1 98 ? -20.408 6.748 19.099 1.00 92.44 98 LEU A N 1
ATOM 750 C CA . LEU A 1 98 ? -20.236 5.363 18.638 1.00 92.44 98 LEU A CA 1
ATOM 751 C C . LEU A 1 98 ? -19.828 4.398 19.763 1.00 92.44 98 LEU A C 1
ATOM 753 O O . LEU A 1 98 ? -20.252 3.246 19.768 1.00 92.44 98 LEU A O 1
ATOM 757 N N . PHE A 1 99 ? -19.032 4.858 20.729 1.00 93.12 99 PHE A N 1
ATOM 758 C CA . PHE A 1 99 ? -18.550 4.048 21.852 1.00 93.12 99 PHE A CA 1
ATOM 759 C C . PHE A 1 99 ? -19.354 4.261 23.141 1.00 93.12 99 PHE A C 1
ATOM 761 O O . PHE A 1 99 ? -19.003 3.721 24.189 1.00 93.12 99 PHE A O 1
ATOM 768 N N . SER A 1 100 ? -20.459 5.004 23.067 1.00 91.31 100 SER A N 1
ATOM 769 C CA . SER A 1 100 ? -21.308 5.348 24.208 1.00 91.31 100 SER A CA 1
ATOM 770 C C . SER A 1 100 ? -22.655 4.610 24.174 1.00 91.31 100 SER A C 1
ATOM 772 O O . SER A 1 100 ? -22.985 3.911 23.215 1.00 91.31 100 SER A O 1
ATOM 774 N N . GLY A 1 101 ? -23.483 4.809 25.206 1.00 90.38 101 GLY A N 1
ATOM 775 C CA . GLY A 1 101 ? -24.881 4.354 25.208 1.00 90.38 101 GLY A CA 1
ATOM 776 C C . GLY A 1 101 ? -25.783 5.080 24.196 1.00 90.38 101 GLY A C 1
ATOM 777 O O . GLY A 1 101 ? -26.913 4.659 23.981 1.00 90.38 101 GLY A O 1
ATOM 778 N N . ARG A 1 102 ? -25.283 6.142 23.551 1.00 92.12 102 ARG A N 1
ATOM 779 C CA . ARG A 1 102 ? -25.991 6.980 22.570 1.00 92.12 102 ARG A CA 1
ATOM 780 C C . ARG A 1 102 ? -25.660 6.610 21.119 1.00 92.12 102 ARG A C 1
ATOM 782 O O . ARG A 1 102 ? -25.794 7.426 20.216 1.00 92.12 102 ARG A O 1
ATOM 789 N N . MET A 1 103 ? -25.214 5.377 20.880 1.00 91.81 103 MET A N 1
ATOM 790 C CA . MET A 1 103 ? -24.803 4.899 19.553 1.00 91.81 103 MET A CA 1
ATOM 791 C C . MET A 1 103 ? -25.905 5.032 18.487 1.00 91.81 103 MET A C 1
ATOM 793 O O . MET A 1 103 ? -25.590 5.247 17.323 1.00 91.81 103 MET A O 1
ATOM 797 N N . ALA A 1 104 ? -27.181 4.959 18.880 1.00 86.75 104 ALA A N 1
ATOM 798 C CA . ALA A 1 104 ? -28.323 5.138 17.979 1.00 86.75 104 ALA A CA 1
ATOM 799 C C . ALA A 1 104 ? -28.418 6.548 17.360 1.00 86.75 104 ALA A C 1
ATOM 801 O O . ALA A 1 104 ? -29.150 6.744 16.398 1.00 86.75 104 ALA A O 1
ATOM 802 N N . GLU A 1 105 ? -27.690 7.529 17.900 1.00 90.81 105 GLU A N 1
ATOM 803 C CA . GLU A 1 105 ? -27.633 8.897 17.372 1.00 90.81 105 GLU A CA 1
ATOM 804 C C . GLU A 1 105 ? -26.529 9.080 16.313 1.00 90.81 105 GLU A C 1
ATOM 806 O O . GLU A 1 105 ? -26.397 10.156 15.731 1.00 90.81 105 GLU A O 1
ATOM 811 N N . VAL A 1 106 ? -25.705 8.053 16.068 1.00 89.62 106 VAL A N 1
ATOM 812 C CA . VAL A 1 106 ? -24.626 8.110 15.076 1.00 89.62 106 VAL A CA 1
ATOM 813 C C . VAL A 1 106 ? -25.211 7.957 13.667 1.00 89.62 106 VAL A C 1
ATOM 815 O O . VAL A 1 106 ? -25.963 7.010 13.430 1.00 89.62 106 VAL A O 1
ATOM 818 N N . PRO A 1 107 ? -24.849 8.829 12.706 1.00 84.50 107 PRO A N 1
ATOM 819 C CA . PRO A 1 107 ? -25.251 8.663 11.315 1.00 84.50 107 PRO A CA 1
ATOM 820 C C . PRO A 1 107 ? -24.830 7.299 10.768 1.00 84.50 107 PRO A C 1
ATOM 822 O O . PRO A 1 107 ? -23.683 6.881 10.931 1.00 84.50 107 PRO A O 1
ATOM 825 N N . HIS A 1 108 ? -25.753 6.622 10.092 1.00 81.19 108 HIS A N 1
ATOM 826 C CA . HIS A 1 108 ? -25.465 5.345 9.453 1.00 81.19 108 HIS A CA 1
ATOM 827 C C . HIS A 1 108 ? -24.577 5.582 8.229 1.00 81.19 108 HIS A C 1
ATOM 829 O O . HIS A 1 108 ? -24.844 6.465 7.409 1.00 81.19 108 HIS A O 1
ATOM 835 N N . TRP A 1 109 ? -23.524 4.781 8.096 1.00 80.44 109 TRP A N 1
ATOM 836 C CA . TRP A 1 109 ? -22.774 4.702 6.849 1.00 80.44 109 TRP A CA 1
ATOM 837 C C . TRP A 1 109 ? -23.484 3.752 5.886 1.00 80.44 109 TRP A C 1
ATOM 839 O O . TRP A 1 109 ? -24.261 2.890 6.300 1.00 80.44 109 TRP A O 1
ATOM 849 N N . GLN A 1 110 ? -23.233 3.922 4.588 1.00 81.12 110 GLN A N 1
ATOM 850 C CA . GLN A 1 110 ? -23.838 3.071 3.570 1.00 81.12 110 GLN A CA 1
ATOM 851 C C . GLN A 1 110 ? -23.496 1.601 3.845 1.00 81.12 110 GLN A C 1
ATOM 853 O O . GLN A 1 110 ? -22.324 1.239 3.900 1.00 81.12 110 GLN A O 1
ATOM 858 N N . ASP A 1 111 ? -24.534 0.785 4.036 1.00 81.88 111 ASP A N 1
ATOM 859 C CA . ASP A 1 111 ? -24.443 -0.657 4.290 1.00 81.88 111 ASP A CA 1
ATOM 860 C C . ASP A 1 111 ? -23.633 -1.069 5.539 1.00 81.88 111 ASP A C 1
ATOM 862 O O . ASP A 1 111 ? -23.186 -2.213 5.631 1.00 81.88 111 ASP A O 1
ATOM 866 N N . VAL A 1 112 ? -23.470 -0.177 6.526 1.00 82.69 112 VAL A N 1
ATOM 867 C CA . VAL A 1 112 ? -22.769 -0.477 7.787 1.00 82.69 112 VAL A CA 1
ATOM 868 C C . VAL A 1 112 ? -23.577 0.022 8.982 1.00 82.69 112 VAL A C 1
ATOM 870 O O . VAL A 1 112 ? -23.759 1.227 9.166 1.00 82.69 112 VAL A O 1
ATOM 873 N N . GLU A 1 113 ? -24.020 -0.906 9.833 1.00 87.75 113 GLU A N 1
ATOM 874 C CA . GLU A 1 113 ? -24.649 -0.554 11.107 1.00 87.75 113 GLU A CA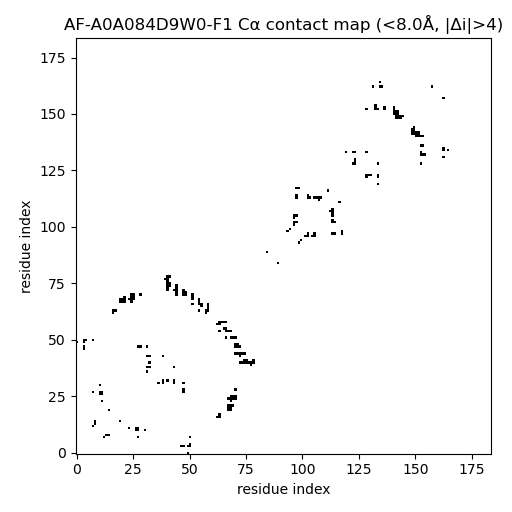 1
ATOM 875 C C . GLU A 1 113 ? -23.601 0.015 12.085 1.00 87.75 113 GLU A C 1
ATOM 877 O O . GLU A 1 113 ? -22.471 -0.488 12.146 1.00 87.75 113 GLU A O 1
ATOM 882 N N . PRO A 1 114 ? -23.943 1.018 12.917 1.00 88.81 114 PRO A N 1
ATOM 883 C CA . PRO A 1 114 ? -23.017 1.567 13.912 1.00 88.81 114 PRO A CA 1
ATOM 884 C C . PRO A 1 114 ? -22.415 0.507 14.851 1.00 88.81 114 PRO A C 1
ATOM 886 O O . PRO A 1 114 ? -21.250 0.599 15.239 1.00 88.81 114 PRO A O 1
ATOM 889 N N . SER A 1 115 ? -23.179 -0.535 15.188 1.00 90.19 115 SER A N 1
ATOM 890 C CA . SER A 1 115 ? -22.702 -1.668 15.991 1.00 90.19 115 SER A CA 1
ATOM 891 C C . SER A 1 115 ? -21.580 -2.452 15.305 1.00 90.19 115 SER A C 1
ATOM 893 O O . SER A 1 115 ? -20.616 -2.828 15.976 1.00 90.19 115 SER A O 1
ATOM 895 N N . ASP A 1 116 ? -21.665 -2.650 13.989 1.00 87.62 116 ASP A N 1
ATOM 896 C CA . ASP A 1 116 ? -20.641 -3.335 13.197 1.00 87.62 116 ASP A CA 1
ATOM 897 C C . ASP A 1 116 ? -19.370 -2.482 13.108 1.00 87.62 116 ASP A C 1
ATOM 899 O O . ASP A 1 116 ? -18.266 -2.976 13.342 1.00 87.62 116 ASP A O 1
ATOM 903 N N . GLY A 1 117 ? -1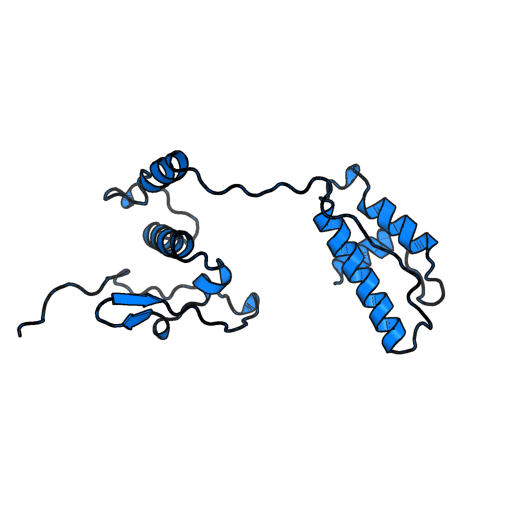9.523 -1.175 12.862 1.00 87.69 117 GLY A N 1
ATOM 904 C CA . GLY A 1 117 ? -18.406 -0.226 12.860 1.00 87.69 117 GLY A CA 1
ATOM 905 C C . GLY A 1 117 ? -17.679 -0.180 14.208 1.00 87.69 117 GLY A C 1
ATOM 906 O O . GLY A 1 117 ? -16.448 -0.249 14.262 1.00 87.69 117 GLY A O 1
ATOM 907 N N . ARG A 1 118 ? -18.432 -0.145 15.315 1.00 90.88 118 ARG A N 1
ATOM 908 C CA . ARG A 1 118 ? -17.875 -0.221 16.671 1.00 90.88 118 ARG A CA 1
ATOM 909 C C . ARG A 1 118 ? -17.125 -1.533 16.895 1.00 90.88 118 ARG A C 1
ATOM 911 O O . ARG A 1 118 ? -16.006 -1.501 17.404 1.00 90.88 118 ARG A O 1
ATOM 918 N N . ALA A 1 119 ? -17.726 -2.670 16.543 1.00 89.19 119 ALA A N 1
ATOM 919 C CA . ALA A 1 119 ? -17.100 -3.978 16.707 1.00 89.19 119 ALA A CA 1
ATOM 920 C C . ALA A 1 119 ? -15.777 -4.054 15.934 1.00 89.19 119 ALA A C 1
ATOM 922 O O . ALA A 1 119 ? -14.756 -4.412 16.514 1.00 89.19 119 ALA A O 1
ATOM 923 N N . LEU A 1 120 ? -15.761 -3.622 14.670 1.00 89.25 120 LEU A N 1
ATOM 924 C CA . LEU A 1 120 ? -14.559 -3.601 13.839 1.00 89.25 120 LEU A CA 1
ATOM 925 C C . LEU A 1 120 ? -13.427 -2.770 14.468 1.00 89.25 120 LEU A C 1
ATOM 927 O O . LEU A 1 120 ? -12.291 -3.236 14.529 1.00 89.25 120 LEU A O 1
ATOM 931 N N . LEU A 1 121 ? -13.723 -1.572 14.982 1.00 89.69 121 LEU A N 1
ATOM 932 C CA . LEU A 1 121 ? -12.721 -0.718 15.635 1.00 89.69 121 LEU A CA 1
ATOM 933 C C . LEU A 1 121 ? -12.178 -1.335 16.932 1.00 89.69 121 LEU A C 1
ATOM 935 O O . LEU A 1 121 ? -10.972 -1.277 17.180 1.00 89.69 121 LEU A O 1
ATOM 939 N N . LEU A 1 122 ? -13.048 -1.963 17.729 1.00 90.06 122 LEU A N 1
ATOM 940 C CA . LEU A 1 122 ? -12.652 -2.671 18.951 1.00 90.06 122 LEU A CA 1
ATOM 941 C C . LEU A 1 122 ? -11.828 -3.932 18.672 1.00 90.06 122 LEU A C 1
ATOM 943 O O . LEU A 1 122 ? -11.090 -4.367 19.548 1.00 90.06 122 LEU A O 1
ATOM 947 N N . LEU A 1 123 ? -11.930 -4.508 17.474 1.00 89.88 123 LEU A N 1
ATOM 948 C CA . LEU A 1 123 ? -11.086 -5.617 17.042 1.00 89.88 123 LEU A CA 1
ATOM 949 C C . LEU A 1 123 ? -9.739 -5.127 16.510 1.00 89.88 123 LEU A C 1
ATOM 951 O O . LEU A 1 123 ? -8.699 -5.627 16.926 1.00 89.88 123 LEU A O 1
ATOM 955 N N . LEU A 1 124 ? -9.735 -4.136 15.617 1.00 90.38 124 LEU A N 1
ATOM 956 C CA . LEU A 1 124 ? -8.520 -3.680 14.937 1.00 90.38 124 LEU A CA 1
ATOM 957 C C . LEU A 1 124 ? -7.505 -3.044 15.889 1.00 90.38 124 LEU A C 1
ATOM 959 O O . LEU A 1 124 ? -6.315 -3.341 15.796 1.00 90.38 124 LEU A O 1
ATOM 963 N N . LEU A 1 125 ? -7.961 -2.178 16.799 1.00 88.75 125 LEU A N 1
ATOM 964 C CA . LEU A 1 125 ? -7.052 -1.378 17.619 1.00 88.75 125 L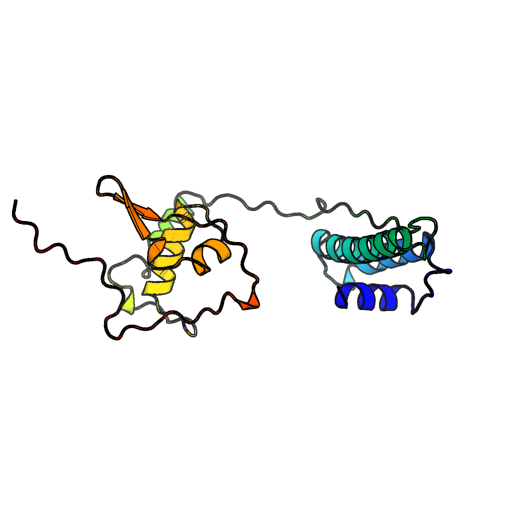EU A CA 1
ATOM 965 C C . LEU A 1 125 ? -6.204 -2.214 18.599 1.00 88.75 125 LEU A C 1
ATOM 967 O O . LEU A 1 125 ? -4.987 -2.041 18.592 1.00 88.75 125 LEU A O 1
ATOM 971 N N . PRO A 1 126 ? -6.774 -3.121 19.421 1.00 86.19 126 PRO A N 1
ATOM 972 C CA . PRO A 1 126 ? -5.978 -3.882 20.382 1.00 86.19 126 PRO A CA 1
ATOM 973 C C . PRO A 1 126 ? -5.239 -5.074 19.761 1.00 86.19 126 PRO A C 1
ATOM 975 O O . PRO A 1 126 ? -4.250 -5.523 20.332 1.00 86.19 126 PRO A O 1
ATOM 978 N N . THR A 1 127 ? -5.704 -5.618 18.627 1.00 86.56 127 THR A N 1
ATOM 979 C CA . THR A 1 127 ? -5.068 -6.803 18.017 1.00 86.56 127 THR A CA 1
ATOM 980 C C . THR A 1 127 ? -3.931 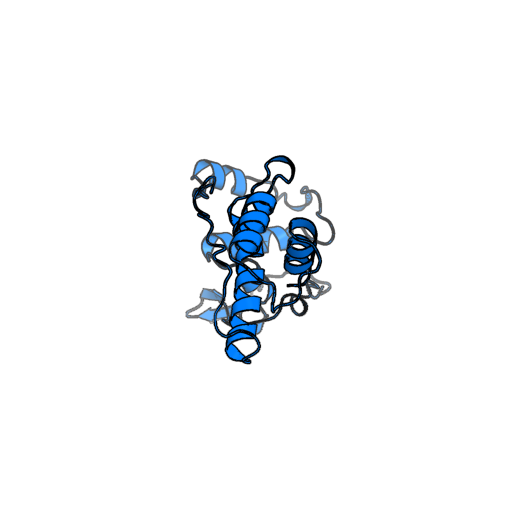-6.460 17.060 1.00 86.56 127 THR A C 1
ATOM 982 O O . THR A 1 127 ? -3.072 -7.304 16.817 1.00 86.56 127 THR A O 1
ATOM 985 N N . GLY A 1 128 ? -3.929 -5.254 16.478 1.00 86.88 128 GLY A N 1
ATOM 986 C CA . GLY A 1 128 ? -2.992 -4.887 15.412 1.00 86.88 128 GLY A CA 1
ATOM 987 C C . GLY A 1 128 ? -3.191 -5.675 14.110 1.00 86.88 128 GLY A C 1
ATOM 988 O O . GLY A 1 128 ? -2.339 -5.613 13.222 1.00 86.88 128 GLY A O 1
ATOM 989 N N . ALA A 1 129 ? -4.297 -6.414 13.984 1.00 88.12 129 ALA A N 1
ATOM 990 C CA . ALA A 1 129 ? -4.610 -7.205 12.803 1.00 88.12 129 ALA A CA 1
ATOM 991 C C . ALA A 1 129 ? -4.879 -6.313 11.585 1.00 88.12 129 ALA A C 1
ATOM 993 O O . ALA A 1 129 ? -5.404 -5.199 11.692 1.00 88.12 129 ALA A O 1
ATOM 994 N N . ARG A 1 130 ? -4.576 -6.817 10.387 1.00 86.94 130 ARG A N 1
ATOM 995 C CA . ARG A 1 130 ? -4.955 -6.131 9.147 1.00 86.94 130 ARG A CA 1
ATOM 996 C C . ARG A 1 130 ? -6.465 -6.201 8.961 1.00 86.94 130 ARG A C 1
ATOM 998 O O . ARG A 1 130 ? -7.091 -7.216 9.243 1.00 86.94 130 ARG A O 1
ATOM 1005 N N . ILE A 1 131 ? -7.041 -5.164 8.354 1.00 87.50 131 ILE A N 1
ATOM 1006 C CA . ILE A 1 131 ? -8.477 -5.139 8.032 1.00 87.50 131 ILE A CA 1
ATOM 1007 C C . ILE A 1 131 ? -8.933 -6.371 7.234 1.00 87.50 131 ILE A C 1
ATOM 1009 O O . ILE A 1 131 ? -10.008 -6.896 7.494 1.00 87.50 131 ILE A O 1
ATOM 1013 N N . GLY A 1 132 ? -8.093 -6.875 6.322 1.00 84.62 132 GLY A N 1
ATOM 1014 C CA . GLY A 1 132 ? -8.381 -8.093 5.561 1.00 84.62 132 GLY A CA 1
ATOM 1015 C C . GLY A 1 132 ? -8.391 -9.362 6.416 1.00 84.62 132 GLY A C 1
ATOM 1016 O O . GLY A 1 132 ? -9.210 -10.236 6.170 1.00 84.62 132 GLY A O 1
ATOM 1017 N N . GLU A 1 133 ? -7.543 -9.441 7.444 1.00 86.69 133 GLU A N 1
ATOM 1018 C CA . GLU A 1 133 ? -7.508 -10.570 8.383 1.00 86.69 133 GLU A CA 1
ATOM 1019 C C . GLU A 1 133 ? -8.781 -10.580 9.249 1.00 86.69 133 GLU A C 1
ATOM 1021 O O . GLU A 1 133 ? -9.407 -11.623 9.418 1.00 86.69 133 GLU A O 1
ATOM 1026 N N . ILE A 1 134 ? -9.223 -9.408 9.725 1.00 89.19 134 ILE A N 1
ATOM 1027 C CA . ILE A 1 134 ? -10.478 -9.275 10.484 1.00 89.19 134 ILE A CA 1
ATOM 1028 C C . ILE A 1 134 ? -11.707 -9.563 9.612 1.00 89.19 134 ILE A C 1
ATOM 1030 O O . ILE A 1 134 ? -12.632 -10.237 10.059 1.00 89.19 134 ILE A O 1
ATOM 1034 N N . ALA A 1 135 ? -11.715 -9.101 8.359 1.00 85.81 135 ALA A N 1
ATOM 1035 C CA . ALA A 1 135 ? -12.822 -9.332 7.428 1.00 85.81 135 ALA A CA 1
ATOM 1036 C C . ALA A 1 135 ? -13.026 -10.817 7.074 1.00 85.81 135 ALA A C 1
ATOM 1038 O O . ALA A 1 135 ? -14.102 -11.200 6.622 1.00 85.81 135 ALA A O 1
ATOM 1039 N N . GLN A 1 136 ? -12.006 -11.651 7.280 1.00 85.38 136 GLN A N 1
ATOM 1040 C CA . GLN A 1 136 ? -12.035 -13.085 6.991 1.00 85.38 136 GLN A CA 1
ATOM 1041 C C . GLN A 1 136 ? -12.412 -13.945 8.202 1.00 85.38 136 GLN A C 1
ATOM 1043 O O . GLN A 1 136 ? -12.514 -15.167 8.058 1.00 85.38 136 GLN A O 1
ATOM 1048 N N . LEU A 1 137 ? -12.616 -13.334 9.375 1.00 88.00 137 LEU A N 1
ATOM 1049 C CA . LEU A 1 137 ? -12.988 -14.060 10.583 1.00 88.00 137 LEU A CA 1
ATOM 1050 C C . LEU A 1 137 ? -14.317 -14.787 10.402 1.00 88.00 137 LEU A C 1
ATOM 1052 O O . LEU A 1 137 ? -15.316 -14.241 9.928 1.00 88.00 137 LEU A O 1
ATOM 1056 N N . ARG A 1 138 ? -14.331 -16.035 10.850 1.00 88.00 138 ARG A N 1
ATOM 1057 C CA . ARG A 1 138 ? -15.508 -16.893 10.908 1.00 88.00 138 ARG A CA 1
ATOM 1058 C C . ARG A 1 138 ? -15.932 -17.095 12.352 1.00 88.00 138 ARG A C 1
ATOM 1060 O O . ARG A 1 138 ? -15.199 -16.796 13.289 1.00 88.00 138 ARG A O 1
ATOM 1067 N N . LYS A 1 139 ? -17.127 -17.655 12.544 1.00 88.81 139 LYS A N 1
ATOM 1068 C CA . LYS A 1 139 ? -17.637 -17.965 13.889 1.00 88.81 139 LYS A CA 1
ATOM 1069 C C . LYS A 1 139 ? -16.705 -18.916 14.642 1.00 88.81 139 LYS A C 1
ATOM 1071 O O . LYS A 1 139 ? -16.519 -18.731 15.837 1.00 88.81 139 LYS A O 1
ATOM 1076 N N . GLU A 1 140 ? -16.095 -19.881 13.948 1.00 89.69 140 GLU A N 1
ATOM 1077 C CA . GLU A 1 140 ? -15.146 -20.827 14.551 1.00 89.69 140 GLU A CA 1
ATOM 1078 C C . GLU A 1 140 ? -13.834 -20.190 15.051 1.00 89.69 140 GLU A C 1
ATOM 1080 O O . GLU A 1 140 ? -13.131 -20.794 15.863 1.00 89.69 140 GLU A O 1
ATOM 1085 N N . ASP A 1 141 ? -13.507 -18.974 14.605 1.00 90.06 141 ASP A N 1
ATOM 1086 C CA . ASP A 1 141 ? -12.286 -18.272 15.010 1.00 90.06 141 ASP A CA 1
ATOM 1087 C C . ASP A 1 141 ? -12.435 -17.588 16.384 1.00 90.06 141 ASP A C 1
ATOM 1089 O O . ASP A 1 141 ? -11.440 -17.203 17.002 1.00 90.06 141 ASP A O 1
ATOM 1093 N N . PHE A 1 142 ? -13.666 -17.481 16.901 1.00 89.69 142 PHE A N 1
ATOM 1094 C CA . PHE A 1 142 ? -13.958 -17.018 18.258 1.00 89.69 142 PHE A CA 1
ATOM 1095 C C . PHE A 1 142 ? -13.960 -18.209 19.216 1.00 89.69 142 PHE A C 1
ATOM 1097 O O . PHE A 1 142 ? -14.835 -19.072 19.165 1.00 89.69 142 PHE A O 1
ATOM 1104 N N . GLN A 1 143 ? -12.980 -18.250 20.112 1.00 90.00 143 GLN A N 1
ATOM 1105 C CA . GLN A 1 143 ? -12.765 -19.367 21.030 1.00 90.00 143 GLN A CA 1
ATOM 1106 C C . GLN A 1 143 ? -12.855 -18.900 22.479 1.00 90.00 143 GLN A C 1
ATOM 1108 O O . GLN A 1 143 ? -12.593 -17.742 22.790 1.00 90.00 143 GLN A O 1
ATOM 1113 N N . SER A 1 144 ? -13.167 -19.820 23.388 1.00 91.06 144 SER A N 1
ATOM 1114 C CA . SER A 1 144 ? -12.953 -19.608 24.818 1.00 91.06 144 SER A CA 1
ATOM 1115 C C . SER A 1 144 ? -11.676 -20.331 25.234 1.00 91.06 144 SER A C 1
ATOM 1117 O O . SER A 1 144 ? -11.535 -21.529 24.992 1.00 91.06 144 SER A O 1
ATOM 1119 N N . ARG A 1 145 ? -10.732 -19.612 25.843 1.00 88.56 145 ARG A N 1
ATOM 1120 C CA . ARG A 1 145 ? -9.521 -20.183 26.445 1.00 88.56 145 ARG A CA 1
ATOM 1121 C C . ARG A 1 145 ? -9.420 -19.690 27.877 1.00 88.56 145 ARG A C 1
ATOM 1123 O O . ARG A 1 145 ? -9.371 -18.487 28.106 1.00 88.56 145 ARG A O 1
ATOM 1130 N N . ASN A 1 146 ? -9.409 -20.613 28.838 1.00 90.19 146 ASN A N 1
ATOM 1131 C CA . ASN A 1 146 ? -9.369 -20.301 30.273 1.00 90.19 146 ASN A CA 1
ATOM 1132 C C . ASN A 1 146 ? -10.454 -19.290 30.708 1.00 90.19 146 ASN A C 1
ATOM 1134 O O . ASN A 1 146 ? -10.184 -18.379 31.484 1.00 90.19 146 ASN A O 1
ATOM 1138 N N . GLY A 1 147 ? -11.670 -19.406 30.160 1.00 88.31 147 GLY A N 1
ATOM 1139 C CA . GLY A 1 147 ? -12.783 -18.492 30.453 1.00 88.31 147 GLY A CA 1
ATOM 1140 C C . GLY A 1 147 ? -12.698 -17.120 29.770 1.00 88.31 147 GLY A C 1
ATOM 1141 O O . GLY A 1 147 ? -13.602 -16.306 29.936 1.00 88.31 147 GLY A O 1
ATOM 1142 N N . VAL A 1 148 ? -11.660 -16.865 28.970 1.00 87.56 148 VAL A N 1
ATOM 1143 C CA . VAL A 1 148 ? -11.486 -15.626 28.204 1.00 87.56 148 VAL A CA 1
ATOM 1144 C C . VAL A 1 148 ? -11.858 -15.870 26.746 1.00 87.56 148 VAL A C 1
ATOM 1146 O O . VAL A 1 148 ? -11.385 -16.826 26.127 1.00 87.56 148 VAL A O 1
ATOM 1149 N N . THR A 1 149 ? -12.697 -15.001 26.179 1.00 83.88 149 THR A N 1
ATOM 1150 C CA . THR A 1 149 ? -12.952 -14.997 24.735 1.00 83.88 149 THR A CA 1
ATOM 1151 C C . THR A 1 149 ? -11.704 -14.517 24.011 1.00 83.88 149 THR A C 1
ATOM 1153 O O . THR A 1 149 ? -11.242 -13.398 24.226 1.00 83.88 149 THR A O 1
ATOM 1156 N N . VAL A 1 150 ? -11.170 -15.360 23.138 1.00 89.19 150 VAL A N 1
ATOM 1157 C CA . VAL A 1 150 ? -10.016 -15.065 22.295 1.00 89.19 150 VAL A CA 1
ATOM 1158 C C . VAL A 1 150 ? -10.408 -15.170 20.830 1.00 89.19 150 VAL A C 1
ATOM 1160 O O . VAL A 1 150 ? -11.309 -15.925 20.461 1.00 89.19 150 VAL A O 1
ATOM 1163 N N . ILE A 1 151 ? -9.704 -14.419 19.992 1.00 88.75 151 ILE A N 1
ATOM 1164 C CA . ILE A 1 151 ? -9.871 -14.463 18.543 1.00 88.75 151 ILE A CA 1
ATOM 1165 C C . ILE A 1 151 ? -8.605 -15.064 17.968 1.00 88.75 151 ILE A C 1
ATOM 1167 O O . ILE A 1 151 ? -7.509 -14.538 18.165 1.00 88.75 151 ILE A O 1
ATOM 1171 N N . GLN A 1 152 ? -8.752 -16.183 17.274 1.00 88.25 152 GLN A N 1
ATOM 1172 C CA . GLN A 1 152 ? -7.663 -16.774 16.525 1.00 88.25 152 GLN A CA 1
ATOM 1173 C C . GLN A 1 152 ? -7.644 -16.141 15.138 1.00 88.25 152 GLN A C 1
ATOM 1175 O O . GLN A 1 152 ? -8.499 -16.445 14.321 1.00 88.25 152 GLN A O 1
ATOM 1180 N N . ILE A 1 153 ? -6.670 -15.273 14.863 1.00 84.12 153 ILE A N 1
ATOM 1181 C CA . ILE A 1 153 ? -6.502 -14.681 13.531 1.00 84.12 153 ILE A CA 1
ATOM 1182 C C . ILE A 1 153 ? -5.875 -15.741 12.613 1.00 84.12 153 ILE A C 1
ATOM 1184 O O . ILE A 1 153 ? -4.719 -16.123 12.831 1.00 84.12 153 ILE A O 1
ATOM 1188 N N . PRO A 1 154 ? -6.608 -16.268 11.617 1.00 72.88 154 PRO A N 1
ATOM 1189 C CA . PRO A 1 154 ? -6.095 -17.338 10.783 1.00 72.88 154 PRO A CA 1
ATOM 1190 C C . PRO A 1 154 ? -5.173 -16.776 9.693 1.00 72.88 154 PRO A C 1
ATOM 1192 O O . PRO A 1 154 ? -5.470 -15.768 9.062 1.00 72.88 154 PRO A O 1
ATOM 1195 N N . THR A 1 155 ? -4.090 -17.483 9.376 1.00 68.94 155 THR A N 1
ATOM 1196 C CA . THR A 1 155 ? -3.192 -17.167 8.245 1.00 68.94 155 THR A CA 1
ATOM 1197 C C . THR A 1 155 ? -3.752 -17.624 6.893 1.00 68.94 155 THR A C 1
ATOM 1199 O O . THR A 1 155 ? -3.002 -17.880 5.950 1.00 68.94 155 THR A O 1
ATOM 1202 N N . ARG A 1 156 ? -5.078 -17.776 6.780 1.00 67.69 156 ARG A N 1
ATOM 1203 C CA . ARG A 1 156 ? -5.722 -18.232 5.546 1.00 67.69 156 ARG A CA 1
ATOM 1204 C C . ARG A 1 156 ? -5.526 -17.149 4.486 1.00 67.69 156 ARG A C 1
ATOM 1206 O O . ARG A 1 156 ? -6.072 -16.060 4.597 1.00 67.69 156 ARG A O 1
ATOM 1213 N N . ALA A 1 157 ? -4.727 -17.442 3.465 1.00 53.88 157 ALA A N 1
ATOM 1214 C CA . ALA A 1 157 ? -4.600 -16.569 2.310 1.00 53.88 157 ALA A CA 1
ATOM 1215 C C . ALA A 1 157 ? -5.886 -16.677 1.486 1.00 53.88 157 ALA A C 1
ATOM 1217 O O . ALA A 1 157 ? -6.206 -17.742 0.963 1.00 53.88 157 ALA A O 1
ATOM 1218 N N . VAL A 1 158 ? -6.625 -15.578 1.390 1.00 51.44 158 VAL A N 1
ATOM 1219 C CA . VAL A 1 158 ? -7.832 -15.486 0.570 1.00 51.44 158 VAL A CA 1
ATOM 1220 C C . VAL A 1 158 ? -7.681 -14.289 -0.357 1.00 51.44 158 VAL A C 1
ATOM 1222 O O . VAL A 1 158 ? -7.211 -13.227 0.058 1.00 51.44 158 VAL A O 1
ATOM 1225 N N . THR A 1 159 ? -8.019 -14.468 -1.629 1.00 44.50 159 THR A N 1
ATOM 1226 C CA . THR A 1 159 ? -7.973 -13.410 -2.640 1.00 44.50 159 THR A CA 1
ATOM 1227 C C . THR A 1 159 ? -9.106 -12.397 -2.402 1.00 44.50 159 THR A C 1
ATOM 1229 O O . THR A 1 159 ? -10.127 -12.713 -1.790 1.00 44.50 159 THR A O 1
ATOM 1232 N N . ALA A 1 160 ? -8.907 -11.135 -2.805 1.00 45.16 160 ALA A N 1
ATOM 1233 C CA . ALA A 1 160 ? -9.811 -10.022 -2.472 1.00 45.16 160 ALA A CA 1
ATOM 1234 C C . ALA A 1 160 ? -11.259 -10.206 -2.982 1.00 45.16 160 ALA A C 1
ATOM 1236 O O . ALA A 1 160 ? -12.188 -9.650 -2.406 1.00 45.16 160 ALA A O 1
ATOM 1237 N N . ASP A 1 161 ? -11.446 -11.017 -4.021 1.00 45.25 161 ASP A N 1
ATOM 1238 C CA . ASP A 1 161 ? -12.723 -11.460 -4.592 1.00 45.25 161 ASP A CA 1
ATOM 1239 C C . ASP A 1 161 ? -13.522 -12.399 -3.671 1.00 45.25 161 ASP A C 1
ATOM 1241 O O . ASP A 1 161 ? -14.747 -12.439 -3.744 1.00 45.25 161 ASP A O 1
ATOM 1245 N N . GLN A 1 162 ? -12.852 -13.112 -2.763 1.00 46.19 162 GLN A N 1
ATOM 1246 C CA . GLN A 1 162 ? -13.490 -13.989 -1.775 1.00 46.19 162 GLN A CA 1
ATOM 1247 C C . GLN A 1 162 ? -13.852 -13.253 -0.476 1.00 46.19 162 GLN A C 1
ATOM 1249 O O . GLN A 1 162 ? -14.542 -13.804 0.380 1.00 46.19 162 GLN A O 1
ATOM 1254 N N . CYS A 1 163 ? -13.435 -11.990 -0.333 1.00 47.50 163 CYS A N 1
ATOM 1255 C CA . CYS A 1 163 ? -13.732 -11.126 0.811 1.00 47.50 163 CYS A CA 1
ATOM 1256 C C . CYS A 1 163 ? -15.111 -10.451 0.670 1.00 47.50 163 CYS A C 1
ATOM 1258 O O . CYS A 1 163 ? -15.264 -9.255 0.920 1.00 47.50 163 CYS A O 1
ATOM 1260 N N . GLY A 1 164 ? -16.111 -11.207 0.202 1.00 40.44 164 GLY A N 1
ATOM 1261 C CA . GLY A 1 164 ? -17.482 -10.739 0.040 1.00 40.44 164 GLY A CA 1
ATOM 1262 C C . GLY A 1 164 ? -18.049 -10.293 1.384 1.00 40.44 164 GLY A C 1
ATOM 1263 O O . GLY A 1 164 ? -18.554 -11.111 2.148 1.00 40.44 164 GLY A O 1
ATOM 1264 N N . LEU A 1 165 ? -17.956 -8.991 1.663 1.00 39.16 165 LEU A N 1
ATOM 1265 C CA . LEU A 1 165 ? -18.539 -8.302 2.813 1.00 39.16 165 LEU A CA 1
ATOM 1266 C C . LEU A 1 165 ? -20.069 -8.343 2.711 1.00 39.16 165 LEU A C 1
ATOM 1268 O O . LEU A 1 165 ? -20.732 -7.348 2.441 1.00 39.16 165 LEU A O 1
ATOM 1272 N N . ARG A 1 166 ? -20.655 -9.523 2.902 1.00 33.69 166 ARG A N 1
ATOM 1273 C CA . ARG A 1 166 ? -22.077 -9.676 3.175 1.00 33.69 166 ARG A CA 1
ATOM 1274 C C . ARG A 1 166 ? -22.195 -10.386 4.505 1.00 33.69 166 ARG A C 1
ATOM 1276 O O . ARG A 1 166 ? -22.246 -11.611 4.582 1.00 33.69 166 ARG A O 1
ATOM 1283 N N . TRP A 1 167 ? -22.177 -9.580 5.562 1.00 37.12 167 TRP A N 1
ATOM 1284 C CA . TRP A 1 167 ? -22.382 -10.065 6.914 1.00 37.12 167 TRP A CA 1
ATOM 1285 C C . TRP A 1 167 ? -23.745 -10.772 6.988 1.00 37.12 167 TRP A C 1
ATOM 1287 O O . TRP A 1 167 ? -24.747 -10.184 6.561 1.00 37.12 167 TRP A O 1
ATOM 1297 N N . PRO A 1 168 ? -23.835 -12.025 7.472 1.00 34.34 168 PRO A N 1
ATOM 1298 C CA . PRO A 1 168 ? -25.122 -12.683 7.622 1.00 34.34 168 PRO A CA 1
ATOM 1299 C C . PRO A 1 168 ? -25.946 -11.912 8.659 1.00 34.34 168 PRO A C 1
ATOM 1301 O O . PRO A 1 168 ? -25.666 -11.955 9.858 1.00 34.34 168 PRO A O 1
ATOM 1304 N N . ARG A 1 169 ? -26.967 -11.185 8.189 1.00 32.50 169 ARG A N 1
ATOM 1305 C CA . ARG A 1 169 ? -28.012 -10.630 9.052 1.00 32.50 169 ARG A CA 1
ATOM 1306 C C . ARG A 1 169 ? -28.772 -11.800 9.663 1.00 32.50 169 ARG A C 1
ATOM 1308 O O . ARG A 1 169 ? -29.547 -12.457 8.975 1.00 32.50 169 ARG A O 1
ATOM 1315 N N . ASN A 1 170 ? -28.585 -12.027 10.955 1.00 38.91 170 ASN A N 1
ATOM 1316 C CA . ASN A 1 170 ? -29.594 -12.717 11.745 1.00 38.91 170 ASN A CA 1
ATOM 1317 C C . ASN A 1 170 ? -30.574 -11.662 12.269 1.00 38.91 170 ASN A C 1
ATOM 1319 O O . ASN A 1 170 ? -30.152 -10.573 12.656 1.00 38.91 170 ASN A O 1
ATOM 1323 N N . ALA A 1 171 ? -31.865 -11.994 12.306 1.00 37.94 171 ALA A N 1
ATOM 1324 C CA . ALA A 1 171 ? -32.973 -11.106 12.681 1.00 37.94 171 ALA A CA 1
ATOM 1325 C C . ALA A 1 171 ? -32.915 -10.531 14.119 1.00 37.94 171 ALA A C 1
ATOM 1327 O O . ALA A 1 171 ? -33.818 -9.812 14.526 1.00 37.94 171 ALA A O 1
ATOM 1328 N N . ASP A 1 172 ? -31.855 -10.814 14.880 1.00 37.47 172 ASP A N 1
ATOM 1329 C CA . ASP A 1 172 ? -31.762 -10.567 16.321 1.00 37.47 172 ASP A CA 1
ATOM 1330 C C . ASP A 1 172 ? -30.628 -9.628 16.758 1.00 37.47 172 ASP A C 1
ATOM 1332 O O . ASP A 1 172 ? -30.460 -9.388 17.958 1.00 37.47 172 ASP A O 1
ATOM 1336 N N . GLY A 1 173 ? -29.848 -9.090 15.815 1.00 34.28 173 GLY A N 1
ATOM 1337 C CA . GLY A 1 173 ? -28.663 -8.298 16.138 1.00 34.28 173 GLY A CA 1
ATOM 1338 C C . GLY A 1 173 ? -27.590 -9.111 16.875 1.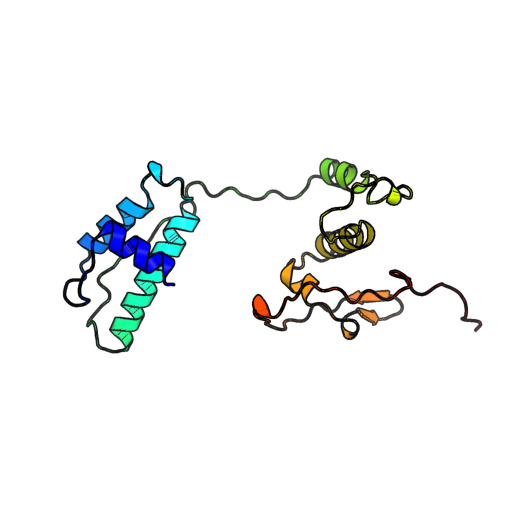00 34.28 173 GLY A C 1
ATOM 1339 O O . GLY A 1 173 ? -27.783 -10.252 17.304 1.00 34.28 173 GLY A O 1
ATOM 1340 N N . TRP A 1 174 ? -26.403 -8.535 17.006 1.00 36.94 174 TRP A N 1
ATOM 1341 C CA . TRP A 1 174 ? -25.314 -9.146 17.755 1.00 36.94 174 TRP A CA 1
ATOM 1342 C C . TRP A 1 174 ? -25.643 -9.220 19.249 1.00 36.94 174 TRP A C 1
ATOM 1344 O O . TRP A 1 174 ? -25.501 -8.242 19.981 1.00 36.94 174 TRP A O 1
ATOM 1354 N N . ARG A 1 175 ? -26.060 -10.395 19.727 1.00 30.58 175 ARG A N 1
ATOM 1355 C CA . ARG A 1 175 ? -26.061 -10.710 21.159 1.00 30.58 175 ARG A CA 1
ATOM 1356 C C . ARG A 1 175 ? -24.721 -11.338 21.530 1.00 30.58 175 ARG A C 1
ATOM 1358 O O . ARG A 1 175 ? -24.447 -12.476 21.157 1.00 30.58 175 ARG A O 1
ATOM 1365 N N . LEU A 1 176 ? -23.918 -10.622 22.320 1.00 32.47 176 LEU A N 1
ATOM 1366 C CA . LEU A 1 176 ? -22.991 -11.289 23.238 1.00 32.47 176 LEU A CA 1
ATOM 1367 C C . LEU A 1 176 ? -23.812 -12.281 24.085 1.00 32.47 176 LEU A C 1
ATOM 1369 O O . LEU A 1 176 ? -24.950 -11.946 24.440 1.00 32.47 176 LEU A O 1
ATOM 1373 N N . PRO A 1 177 ? -23.295 -13.484 24.398 1.00 28.39 177 PRO A N 1
ATOM 1374 C CA . PRO A 1 177 ? -24.018 -14.446 25.220 1.00 28.39 177 PRO A CA 1
ATOM 1375 C C . PRO A 1 177 ? -24.484 -13.763 26.508 1.00 28.39 177 PRO A C 1
ATOM 1377 O O . PRO A 1 177 ? -23.675 -13.204 27.251 1.00 28.39 177 PRO A O 1
ATOM 1380 N N . ARG A 1 178 ? -25.801 -13.751 26.749 1.00 27.41 178 ARG A N 1
ATOM 1381 C CA . ARG A 1 178 ? -26.356 -13.247 28.006 1.00 27.41 178 ARG A CA 1
ATOM 1382 C C . ARG A 1 178 ? -25.746 -14.067 29.141 1.00 27.41 178 ARG A C 1
ATOM 1384 O O . ARG A 1 178 ? -25.867 -15.288 29.150 1.00 27.41 178 ARG A O 1
ATOM 1391 N N . GLN A 1 179 ? -25.147 -13.390 30.118 1.00 36.16 179 GLN A N 1
ATOM 1392 C CA . GLN A 1 179 ? -24.986 -13.945 31.457 1.00 36.16 179 GLN A CA 1
ATOM 1393 C C . GLN A 1 179 ? -26.379 -14.293 31.994 1.00 36.16 179 GLN A C 1
ATOM 1395 O O . GLN A 1 179 ? -27.111 -13.397 32.407 1.00 36.16 179 GLN A O 1
ATOM 1400 N N . ARG A 1 180 ? -26.772 -15.565 31.914 1.00 28.66 180 ARG A N 1
ATOM 1401 C CA . ARG A 1 180 ? -27.767 -16.242 32.762 1.00 28.66 180 ARG A CA 1
ATOM 1402 C C . ARG A 1 180 ? -27.866 -17.690 32.297 1.00 28.66 180 ARG A C 1
ATOM 1404 O O . ARG A 1 180 ? -28.452 -17.961 31.259 1.00 28.66 180 ARG A O 1
ATOM 1411 N N . ASP A 1 181 ? -27.162 -18.538 33.039 1.00 32.12 181 ASP A N 1
ATOM 1412 C CA . ASP A 1 181 ? -27.552 -19.886 33.480 1.00 32.12 181 ASP A CA 1
ATOM 1413 C C . ASP A 1 181 ? -26.301 -20.751 33.655 1.00 32.12 181 ASP A C 1
ATOM 1415 O O . ASP A 1 181 ? -26.048 -21.691 32.916 1.00 32.12 181 ASP A O 1
ATOM 1419 N N . TYR A 1 182 ? -25.513 -20.414 34.678 1.00 31.61 182 TYR A N 1
ATOM 1420 C CA . TYR A 1 182 ? -24.640 -21.373 35.345 1.00 31.61 182 TYR A CA 1
ATOM 1421 C C . TYR A 1 182 ? -24.896 -21.239 36.847 1.00 31.61 182 TYR A C 1
ATOM 1423 O O . TYR A 1 182 ? -24.410 -20.323 37.509 1.00 31.61 182 TYR A O 1
ATOM 1431 N N . ARG A 1 183 ? -25.772 -22.112 37.357 1.00 28.95 183 ARG A N 1
ATOM 1432 C CA . ARG A 1 183 ? -25.685 -22.594 38.735 1.00 28.95 183 ARG A CA 1
ATOM 1433 C C . ARG A 1 183 ? -24.673 -23.740 38.736 1.00 28.95 183 ARG A C 1
ATOM 1435 O O . ARG A 1 183 ? -24.780 -24.609 37.872 1.00 28.95 183 ARG A O 1
ATOM 1442 N N . LEU A 1 184 ? -23.854 -23.728 39.793 1.00 35.88 184 LEU A N 1
ATOM 1443 C CA . LEU A 1 184 ? -22.784 -24.655 40.190 1.00 35.88 184 LEU A CA 1
ATOM 1444 C C . LEU A 1 184 ? -21.444 -24.426 39.487 1.00 35.88 184 LEU A C 1
ATOM 1446 O O . LEU A 1 184 ? -21.349 -24.662 38.266 1.00 35.88 184 LEU A O 1
#

Radius of gyration: 25.05 Å; Cα contacts (8 Å, |Δi|>4): 142; chains: 1; bounding box: 53×41×70 Å

Secondary structure (DSSP, 8-state):
-HHHHHHHHHHH-S--GGG--HHHHHHHHHHHH-GGG---HHHHHHHHHHHHHHHHHHHHTTS-SS--------S-TTPPPPPPPPHHHHHHHHTSGGGSTTGGGSPPBTTB-HHHHHHHHHHHHHH---HHHHHT--GGGEEEETTEEEE--------GGG--------TT---PPPS-----

pLDDT: mean 82.05, std 19.61, range [27.41, 96.75]

Solvent-accessible surface area (backbone atoms only — not comparable to full-atom values): 11649 Å² total; per-residue (Å²): 110,66,73,37,51,55,52,41,32,72,48,66,44,93,69,60,78,91,70,62,37,49,67,52,26,46,45,34,48,53,59,49,65,41,72,92,72,69,62,51,44,51,56,32,30,52,36,34,47,50,51,43,49,51,42,50,47,36,29,76,70,70,73,31,97,61,67,47,52,72,48,85,58,72,46,66,60,89,57,78,83,84,77,80,84,49,74,66,56,50,50,54,61,60,65,34,49,63,70,44,98,51,32,87,77,51,83,72,52,91,97,41,55,59,71,56,56,41,50,50,52,68,49,37,70,83,67,70,55,52,71,70,56,63,70,64,63,51,78,86,31,58,41,76,55,97,89,38,83,43,74,59,83,67,89,75,87,71,60,79,84,73,60,68,90,67,78,83,83,60,102,75,64,92,70,73,84,73,95,80,88,80,83,133

Foldseek 3Di:
DVVLVVLLCVQQNDDDLVRDAQVSLVSSLVSLPPVVVVDQLQVSLVSLVVVQVVLVVCCVVVVDVDRRHDNDTDNPVVDDDDDDDDPVNVVVVCPDCLNDPNVVVDDDDVPDRSVNVSVLCVVCPPPVDDSLQVLPFDPVQFDADPNDTDGNRDPDDDDPVVSPPPDDDDVPPDDDPDPDDDDD